Protein AF-A0A3N5MH62-F1 (afdb_monomer)

Secondary structure (DSSP, 8-state):
--EEEEEEE-SS-EEEEEEEHHHHHHHHHHGGG--SSHHHHHHHHTTTB---SS-TTTT-EE------BTTEEEEEETTTTEEEEEESS----SEEEEEEE-SSSEEEEEEEEE--TT-EEES--TTHHHHHHHHHHHHHHS----HHHHHHSHHHHHHHHHHHHHHHHTT-S-PPPPTT-TT--HHHHHHHHHHHHHHHS-BGGGTTB-HHHHHHHTHHHHHHHHHHHHHHHTT--

Mean predicted aligned error: 7.61 Å

Sequence (237 aa):
MSEMRIVIRDADREIEADRHGSFAERVVAALSAEPETIEELDTALERFIERNGKDFFGDFVPAAEYAYYDAGLLIVDLAARLVVCDSTYLAATREGSVRYHDGKSETDIDVRYHLSEDWLLVEDSTDWEALAEDRRGERLLNPPLDARAVLYGEPLFDFIARNCLDTFHDQGPAATPDDEDHTYRRECDLIRGIHVCWMMTPRDDLRGQTPRQVMVAKRRLIEDGLEDRALQWSRTE

Foldseek 3Di:
DAWWWEWEDAPPAIWIDIGGVLVVQLLLQLCLQLDRDPVSSQVSSCLAEPDPPDGPCNPTDGDDDQDTDDFGGWYHYSLLLEIETQGPNDARDQWDWHFHHDNPGGDPDTFIGGHDPSRHYHNDPPPVVVSSVVSNVVCVVVPDQPLCCCLPHDVVVVLLVVQCCVVVVPPPPDDDPDPPDPPDDPSVVSSVVSVVCQQCAQDVSVVRDGNVVVCVVCVVSVVVVVVSVVSSVVVPD

Solvent-accessible surface area (backbone atoms only — not comparable to full-atom values): 13374 Å² total; per-residue (Å²): 135,50,34,20,26,39,36,44,30,34,87,88,52,49,31,27,43,78,40,51,44,75,56,54,53,43,55,60,44,19,47,43,71,62,41,59,42,66,67,47,37,48,58,34,32,52,81,42,31,46,74,84,85,61,65,85,61,71,83,44,43,74,56,85,72,99,54,78,30,96,28,14,26,36,39,37,32,37,57,33,31,36,36,29,30,31,43,84,79,52,78,82,65,59,61,54,66,49,58,28,23,74,70,82,50,77,47,95,48,74,44,62,33,55,45,60,88,73,53,46,74,39,63,58,71,76,70,45,69,60,55,39,50,53,37,33,53,53,33,71,78,49,63,87,75,73,56,59,56,46,73,73,28,64,63,39,53,52,49,51,52,52,53,48,49,58,62,56,68,75,57,67,75,82,76,78,79,58,92,88,46,89,81,70,50,71,65,57,54,52,53,48,50,55,51,51,50,57,37,66,42,62,29,74,97,55,77,58,37,22,55,48,56,53,49,61,76,43,33,66,65,52,51,52,54,50,50,42,50,53,55,50,61,76,67,72,120

pLDDT: mean 88.51, std 10.05, range [50.22, 98.38]

Radius of gyration: 22.78 Å; Cα contacts (8 Å, |Δi|>4): 342; chains: 1; bounding box: 59×44×63 Å

Nearest PDB structures (foldseek):
  8iwl-assembly1_A  TM=4.691E-01  e=7.152E+00  Acinetobacter baumannii

Structure (mmCIF, N/CA/C/O backbone):
data_AF-A0A3N5MH62-F1
#
_entry.id   AF-A0A3N5MH62-F1
#
loop_
_atom_site.group_PDB
_atom_site.id
_atom_site.type_symbol
_atom_site.label_atom_id
_atom_site.label_alt_id
_atom_site.label_comp_id
_atom_site.label_asym_id
_atom_site.label_entity_id
_atom_site.label_seq_id
_atom_site.pdbx_PDB_ins_code
_atom_site.Cartn_x
_atom_site.Cartn_y
_atom_site.Cartn_z
_atom_site.occupancy
_atom_site.B_iso_or_equiv
_atom_site.auth_seq_id
_atom_site.auth_comp_id
_atom_site.auth_asym_id
_atom_site.auth_atom_id
_atom_site.pdbx_PDB_model_num
ATOM 1 N N . MET A 1 1 ? 21.829 11.346 -17.414 1.00 59.66 1 MET A N 1
ATOM 2 C CA . MET A 1 1 ? 21.053 10.155 -17.779 1.00 59.66 1 MET A CA 1
ATOM 3 C C . MET A 1 1 ? 20.743 9.500 -16.450 1.00 59.66 1 MET A C 1
ATOM 5 O O . MET A 1 1 ? 21.662 9.347 -15.652 1.00 59.66 1 MET A O 1
ATOM 9 N N . SER A 1 2 ? 19.453 9.436 -16.140 1.00 88.50 2 SER A N 1
ATOM 10 C CA . SER A 1 2 ? 18.890 9.161 -14.809 1.00 88.50 2 SER A CA 1
ATOM 11 C C . SER A 1 2 ? 17.574 8.392 -14.957 1.00 88.50 2 SER A C 1
ATOM 13 O O . SER A 1 2 ? 16.697 8.485 -14.100 1.00 88.50 2 SER A O 1
ATOM 15 N N . GLU A 1 3 ? 17.382 7.740 -16.105 1.00 93.88 3 GLU A N 1
ATOM 16 C CA . GLU A 1 3 ? 16.207 6.914 -16.343 1.00 93.88 3 GLU A CA 1
ATOM 17 C C . GLU A 1 3 ? 16.456 5.519 -15.791 1.00 93.88 3 GLU A C 1
ATOM 19 O O . GLU A 1 3 ? 17.591 5.074 -15.661 1.00 93.88 3 GLU A O 1
ATOM 24 N N . MET A 1 4 ? 15.384 4.849 -15.415 1.00 94.81 4 MET A N 1
ATOM 25 C CA . MET A 1 4 ? 15.404 3.518 -14.847 1.00 94.81 4 MET A CA 1
ATOM 26 C C . MET A 1 4 ? 14.249 2.737 -15.439 1.00 94.81 4 MET A C 1
ATOM 28 O O . MET A 1 4 ? 13.180 3.302 -15.701 1.00 94.81 4 MET A O 1
ATOM 32 N N . ARG A 1 5 ? 14.447 1.431 -15.588 1.00 96.75 5 ARG A N 1
ATOM 33 C CA . ARG A 1 5 ? 13.336 0.530 -15.859 1.00 96.75 5 ARG A CA 1
ATOM 34 C C . ARG A 1 5 ? 12.534 0.352 -14.584 1.00 96.75 5 ARG A C 1
ATOM 36 O O . ARG A 1 5 ? 13.097 0.002 -13.551 1.00 96.75 5 ARG A O 1
ATOM 43 N N . ILE A 1 6 ? 11.232 0.590 -14.653 1.00 97.56 6 ILE A N 1
ATOM 44 C CA . ILE A 1 6 ? 10.312 0.346 -13.547 1.00 97.56 6 ILE A CA 1
ATOM 45 C C . ILE A 1 6 ? 9.372 -0.766 -13.973 1.00 97.56 6 ILE A C 1
ATOM 47 O O . ILE A 1 6 ? 8.625 -0.595 -14.934 1.00 97.56 6 ILE A O 1
ATOM 51 N N . VAL A 1 7 ? 9.401 -1.874 -13.243 1.00 98.06 7 VAL A N 1
ATOM 52 C CA . VAL A 1 7 ? 8.486 -3.000 -13.401 1.00 98.06 7 VAL A CA 1
ATOM 53 C C . VAL A 1 7 ? 7.596 -3.078 -12.171 1.00 98.06 7 VAL A C 1
ATOM 55 O O . VAL A 1 7 ? 8.079 -3.061 -11.040 1.00 98.06 7 VAL A O 1
ATOM 58 N N . ILE A 1 8 ? 6.289 -3.155 -12.381 1.00 98.25 8 ILE A N 1
ATOM 59 C CA . ILE A 1 8 ? 5.297 -3.276 -11.316 1.00 98.25 8 ILE A CA 1
ATOM 60 C C . ILE A 1 8 ? 4.455 -4.504 -11.615 1.00 98.25 8 ILE A C 1
ATOM 62 O O . ILE A 1 8 ? 3.929 -4.643 -12.719 1.00 98.25 8 ILE A O 1
ATOM 66 N N . ARG A 1 9 ? 4.304 -5.382 -10.628 1.00 97.12 9 ARG A N 1
ATOM 67 C CA . ARG A 1 9 ? 3.435 -6.553 -10.714 1.00 97.12 9 ARG A CA 1
ATOM 68 C C . ARG A 1 9 ? 2.493 -6.630 -9.527 1.00 97.12 9 ARG A C 1
ATOM 70 O O . ARG A 1 9 ? 2.872 -6.338 -8.391 1.00 97.12 9 ARG A O 1
ATOM 77 N N . ASP A 1 10 ? 1.282 -7.077 -9.801 1.00 95.44 10 ASP A N 1
ATOM 78 C CA . ASP A 1 10 ? 0.325 -7.537 -8.804 1.00 95.44 10 ASP A CA 1
ATOM 79 C C . ASP A 1 10 ? -0.025 -9.013 -9.053 1.00 95.44 10 ASP A C 1
ATOM 81 O O . ASP A 1 10 ? 0.752 -9.752 -9.665 1.00 95.44 10 ASP A O 1
ATOM 85 N N . ALA A 1 11 ? -1.149 -9.478 -8.506 1.00 90.94 11 ALA A N 1
ATOM 86 C CA . ALA A 1 11 ? -1.595 -10.857 -8.672 1.00 90.94 11 ALA A CA 1
ATOM 87 C C . ALA A 1 11 ? -2.088 -11.173 -10.097 1.00 90.94 11 ALA A C 1
ATOM 89 O O . ALA A 1 11 ? -2.092 -12.344 -10.480 1.00 90.94 11 ALA A O 1
ATOM 90 N N . ASP A 1 12 ? -2.496 -10.159 -10.864 1.00 93.88 12 ASP A N 1
ATOM 91 C CA . ASP A 1 12 ? -3.192 -10.328 -12.139 1.00 93.88 12 ASP A CA 1
ATOM 92 C C . ASP A 1 12 ? -2.299 -10.012 -13.342 1.00 93.88 12 ASP A C 1
ATOM 94 O O . ASP A 1 12 ? -2.462 -10.617 -14.407 1.00 93.88 12 ASP A O 1
ATOM 98 N N . ARG A 1 13 ? -1.373 -9.055 -13.206 1.00 95.56 13 ARG A N 1
ATOM 99 C CA . ARG A 1 13 ? -0.529 -8.606 -14.318 1.00 95.56 13 ARG A CA 1
ATOM 100 C C . ARG A 1 13 ? 0.808 -8.015 -13.880 1.00 95.56 13 ARG A C 1
ATOM 102 O O . ARG A 1 13 ? 1.029 -7.654 -12.729 1.00 95.56 13 ARG A O 1
ATOM 109 N N . GLU A 1 14 ? 1.676 -7.857 -14.871 1.00 97.31 14 GLU A N 1
ATOM 110 C CA . GLU A 1 14 ? 2.970 -7.187 -14.779 1.00 97.31 14 GLU A CA 1
ATOM 111 C C . GLU A 1 14 ? 3.090 -6.134 -15.886 1.00 97.31 14 GLU A C 1
ATOM 113 O O . GLU A 1 14 ? 2.724 -6.373 -17.041 1.00 97.31 14 GLU A O 1
ATOM 118 N N . ILE A 1 15 ? 3.565 -4.947 -15.522 1.00 97.88 15 ILE A N 1
ATOM 119 C CA . ILE A 1 15 ? 3.707 -3.801 -16.419 1.00 97.88 15 ILE A CA 1
ATOM 120 C C . ILE A 1 15 ? 5.082 -3.158 -16.256 1.00 97.88 15 ILE A C 1
ATOM 122 O O . ILE A 1 15 ? 5.632 -3.136 -15.156 1.00 97.88 15 ILE A O 1
ATOM 126 N N . GLU A 1 16 ? 5.624 -2.599 -17.333 1.00 97.62 16 GLU A N 1
ATOM 127 C CA . GLU A 1 16 ? 6.913 -1.917 -17.336 1.00 97.62 16 GLU A CA 1
ATOM 128 C C . GLU A 1 16 ? 6.878 -0.588 -18.098 1.00 97.62 16 GLU A C 1
ATOM 130 O O . GLU A 1 16 ? 6.106 -0.396 -19.044 1.00 97.62 16 GLU A O 1
ATOM 135 N N . ALA A 1 17 ? 7.751 0.328 -17.687 1.00 96.44 17 ALA A N 1
ATOM 136 C CA . ALA A 1 17 ? 8.136 1.488 -18.473 1.00 96.44 17 ALA A CA 1
ATOM 137 C C . ALA A 1 17 ? 9.502 2.013 -18.025 1.00 96.44 17 ALA A C 1
ATOM 139 O O . ALA A 1 17 ? 9.869 1.927 -16.851 1.00 96.44 17 ALA A O 1
ATOM 140 N N . ASP A 1 18 ? 10.213 2.647 -18.952 1.00 96.00 18 ASP A N 1
ATOM 141 C CA . ASP A 1 18 ? 11.412 3.407 -18.625 1.00 96.00 18 ASP A CA 1
ATOM 142 C C . ASP A 1 18 ? 10.996 4.835 -18.217 1.00 96.00 18 ASP A C 1
ATOM 144 O O . ASP A 1 18 ? 10.237 5.525 -18.915 1.00 96.00 18 ASP A O 1
ATOM 148 N N . ARG A 1 19 ? 11.421 5.268 -17.027 1.00 94.12 19 ARG A N 1
ATOM 149 C CA . ARG A 1 19 ? 11.055 6.562 -16.428 1.00 94.12 19 ARG A CA 1
ATOM 150 C C . ARG A 1 19 ? 12.240 7.180 -15.713 1.00 94.12 19 ARG A C 1
ATOM 152 O O . ARG A 1 19 ? 13.159 6.493 -15.293 1.00 94.12 19 ARG A O 1
ATOM 159 N N . HIS A 1 20 ? 12.190 8.491 -15.510 1.00 92.44 20 HIS A N 1
ATOM 160 C CA . HIS A 1 20 ? 13.169 9.176 -14.674 1.00 92.44 20 HIS A CA 1
ATOM 161 C C . HIS A 1 20 ? 13.150 8.627 -13.233 1.00 92.44 20 HIS A C 1
ATOM 163 O O . HIS A 1 20 ? 12.077 8.393 -12.676 1.00 92.44 20 HIS A O 1
ATOM 169 N N . GLY A 1 21 ? 14.318 8.480 -12.601 1.00 90.44 21 GLY A N 1
ATOM 170 C CA . GLY A 1 21 ? 14.465 7.893 -11.262 1.00 90.44 21 GLY A CA 1
ATOM 171 C C . GLY A 1 21 ? 13.652 8.602 -10.174 1.00 90.44 21 GLY A C 1
ATOM 172 O O . GLY A 1 21 ? 13.130 7.961 -9.271 1.00 90.44 21 GLY A O 1
ATOM 173 N N . SER A 1 22 ? 13.411 9.907 -10.307 1.00 91.75 22 SER A N 1
ATOM 174 C CA . SER A 1 22 ? 12.522 10.636 -9.388 1.00 91.75 22 SER A CA 1
ATOM 175 C C . SER A 1 22 ? 11.057 10.158 -9.432 1.00 91.75 22 SER A C 1
ATOM 177 O O . SER A 1 22 ? 10.326 10.315 -8.455 1.00 91.75 22 SER A O 1
ATOM 179 N N . PHE A 1 23 ? 10.588 9.565 -10.534 1.00 94.31 23 PHE A N 1
ATOM 180 C CA . PHE A 1 23 ? 9.286 8.891 -10.560 1.00 94.31 23 PHE A CA 1
ATOM 181 C C . PHE A 1 23 ? 9.346 7.571 -9.778 1.00 94.31 23 PHE A C 1
ATOM 183 O O . PHE A 1 23 ? 8.438 7.289 -8.999 1.00 94.31 23 PHE A O 1
ATOM 190 N N . ALA A 1 24 ? 10.446 6.818 -9.903 1.00 95.25 24 ALA A N 1
ATOM 191 C CA . ALA A 1 24 ? 10.697 5.594 -9.138 1.00 95.25 24 ALA A CA 1
ATOM 192 C C . ALA A 1 24 ? 10.677 5.850 -7.616 1.00 95.25 24 ALA A C 1
ATOM 194 O O . ALA A 1 24 ? 10.052 5.098 -6.872 1.00 95.25 24 ALA A O 1
ATOM 195 N N . GLU A 1 25 ? 11.254 6.965 -7.154 1.00 94.88 25 GLU A N 1
ATOM 196 C CA . GLU A 1 25 ? 11.187 7.395 -5.746 1.00 94.88 25 GLU A CA 1
ATOM 197 C C . GLU A 1 25 ? 9.749 7.558 -5.248 1.00 94.88 25 GLU A C 1
ATOM 199 O O . GLU A 1 25 ? 9.399 7.120 -4.152 1.00 94.88 25 GLU A O 1
ATOM 204 N N . ARG A 1 26 ? 8.894 8.177 -6.068 1.00 96.00 26 ARG A N 1
ATOM 205 C CA . ARG A 1 26 ? 7.486 8.414 -5.730 1.00 96.00 26 ARG A CA 1
ATOM 206 C C . ARG A 1 26 ? 6.673 7.124 -5.758 1.00 96.00 26 ARG A C 1
ATOM 208 O O . ARG A 1 26 ? 5.789 6.968 -4.922 1.00 96.00 26 ARG A O 1
ATOM 215 N N . VAL A 1 27 ? 7.007 6.188 -6.650 1.00 97.62 27 VAL A N 1
ATOM 216 C CA . VAL A 1 27 ? 6.448 4.827 -6.643 1.00 97.62 27 VAL A CA 1
ATOM 217 C C . VAL A 1 27 ? 6.777 4.129 -5.324 1.00 97.62 27 VAL A C 1
ATOM 219 O O . VAL A 1 27 ? 5.858 3.650 -4.665 1.00 97.62 27 VAL A O 1
ATOM 222 N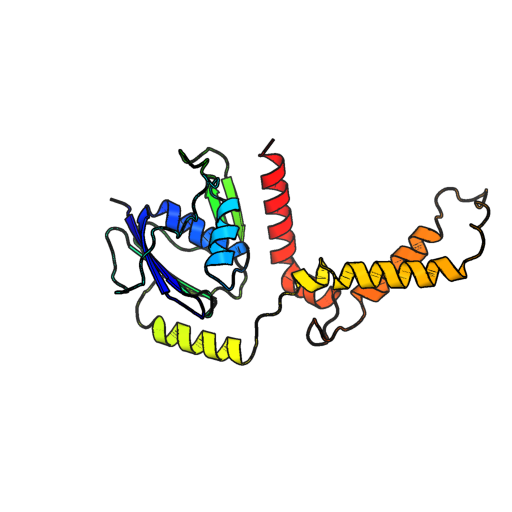 N . VAL A 1 28 ? 8.042 4.143 -4.885 1.00 97.56 28 VAL A N 1
ATOM 223 C CA . VAL A 1 28 ? 8.442 3.571 -3.585 1.00 97.56 28 VAL A CA 1
ATOM 224 C C . VAL A 1 28 ? 7.710 4.265 -2.433 1.00 97.56 28 VAL A C 1
ATOM 226 O O . VAL A 1 28 ? 7.145 3.592 -1.576 1.00 97.56 28 VAL A O 1
ATOM 229 N N . ALA A 1 29 ? 7.630 5.598 -2.433 1.00 96.88 29 ALA A N 1
ATOM 230 C CA . ALA A 1 29 ? 6.921 6.354 -1.401 1.00 96.88 29 ALA A CA 1
ATOM 231 C C . ALA A 1 29 ? 5.414 6.023 -1.338 1.00 96.88 29 ALA A C 1
ATOM 233 O O . ALA A 1 29 ? 4.833 5.936 -0.248 1.00 96.88 29 ALA A O 1
ATOM 234 N N . ALA A 1 30 ? 4.771 5.789 -2.487 1.00 97.44 30 ALA A N 1
ATOM 235 C CA . ALA A 1 30 ? 3.359 5.414 -2.590 1.00 97.44 30 ALA A CA 1
ATOM 236 C C . ALA A 1 30 ? 3.038 4.049 -1.964 1.00 97.44 30 ALA A C 1
ATOM 238 O O . ALA A 1 30 ? 1.914 3.842 -1.499 1.00 97.44 30 ALA A O 1
ATOM 239 N N . LEU A 1 31 ? 4.031 3.168 -1.803 1.00 96.81 31 LEU A N 1
ATOM 240 C CA . LEU A 1 31 ? 3.873 1.899 -1.084 1.00 96.81 31 LEU A CA 1
ATOM 241 C C . LEU A 1 31 ? 3.519 2.080 0.404 1.00 96.81 31 LEU A C 1
ATOM 243 O O . LEU A 1 31 ? 3.036 1.138 1.038 1.00 96.81 31 LEU A O 1
ATOM 247 N N . SER A 1 32 ? 3.682 3.291 0.956 1.00 93.12 32 SER A N 1
ATOM 248 C CA . SER A 1 32 ? 3.217 3.654 2.306 1.00 93.12 32 SER A CA 1
ATOM 249 C C . SER A 1 32 ? 1.696 3.568 2.471 1.00 93.12 32 SER A C 1
ATOM 251 O O . SER A 1 32 ? 1.209 3.438 3.591 1.00 93.12 32 SER A O 1
ATOM 253 N N . ALA A 1 33 ? 0.930 3.598 1.373 1.00 90.75 33 ALA A N 1
ATOM 254 C CA . ALA A 1 33 ? -0.513 3.353 1.398 1.00 90.75 33 ALA A CA 1
ATOM 255 C C . ALA A 1 33 ? -0.875 1.860 1.547 1.00 90.75 33 ALA A C 1
ATOM 257 O O . ALA A 1 33 ? -2.051 1.529 1.710 1.00 90.75 33 ALA A O 1
ATOM 258 N N . GLU A 1 34 ? 0.131 0.981 1.529 1.00 91.75 34 GLU A N 1
ATOM 259 C CA . GLU A 1 34 ? 0.014 -0.477 1.501 1.00 91.75 34 GLU A CA 1
ATOM 260 C C . GLU A 1 34 ? -0.858 -1.007 0.338 1.00 91.75 34 GLU A C 1
ATOM 262 O O . GLU A 1 34 ? -1.697 -1.873 0.586 1.00 91.75 34 GLU A O 1
ATOM 267 N N . PRO A 1 35 ? -0.660 -0.567 -0.924 1.00 94.44 35 PRO A N 1
ATOM 268 C CA . PRO A 1 35 ? -1.445 -1.067 -2.055 1.00 94.44 35 PRO A CA 1
ATOM 269 C C . PRO A 1 35 ? -1.215 -2.568 -2.276 1.00 94.44 35 PRO A C 1
ATOM 271 O O . PRO A 1 35 ? -0.103 -3.061 -2.060 1.00 94.44 35 PRO A O 1
ATOM 274 N N . GLU A 1 36 ? -2.257 -3.278 -2.693 1.00 93.31 36 GLU A N 1
ATOM 275 C CA . GLU A 1 36 ? -2.242 -4.689 -3.102 1.00 93.31 36 GLU A CA 1
ATOM 276 C C . GLU A 1 36 ? -2.435 -4.839 -4.626 1.00 93.31 36 GLU A C 1
ATOM 278 O O . GLU A 1 36 ? -2.083 -5.876 -5.185 1.00 93.31 36 GLU A O 1
ATOM 283 N N . THR A 1 37 ? -2.940 -3.802 -5.310 1.00 95.81 37 THR A N 1
ATOM 284 C CA . THR A 1 37 ? -3.155 -3.779 -6.772 1.00 95.81 37 THR A CA 1
ATOM 285 C C . THR A 1 37 ? -2.456 -2.600 -7.444 1.00 95.81 37 THR A C 1
ATOM 287 O O . THR A 1 37 ? -2.164 -1.579 -6.808 1.00 95.81 37 THR A O 1
ATOM 290 N N . ILE A 1 38 ? -2.197 -2.718 -8.750 1.00 97.75 38 ILE A N 1
ATOM 291 C CA . ILE A 1 38 ? -1.627 -1.619 -9.540 1.00 97.75 38 ILE A CA 1
ATOM 292 C C . ILE A 1 38 ? -2.543 -0.383 -9.503 1.00 97.75 38 ILE A C 1
ATOM 294 O O . ILE A 1 38 ? -2.043 0.735 -9.409 1.00 97.75 38 ILE A O 1
ATOM 298 N N . GLU A 1 39 ? -3.866 -0.555 -9.519 1.00 96.25 39 GLU A N 1
ATOM 299 C CA . GLU A 1 39 ? -4.848 0.534 -9.421 1.00 96.25 39 GLU A CA 1
ATOM 300 C C . GLU A 1 39 ? -4.789 1.262 -8.070 1.00 96.25 39 GLU A C 1
ATOM 302 O O . GLU A 1 39 ? -4.884 2.493 -8.007 1.00 96.25 39 GLU A O 1
ATOM 307 N N . GLU A 1 40 ? -4.609 0.521 -6.975 1.00 95.75 40 GLU A N 1
ATOM 308 C CA . GLU A 1 40 ? -4.417 1.110 -5.649 1.00 95.75 40 GLU A CA 1
ATOM 309 C C . GLU A 1 40 ? -3.098 1.881 -5.567 1.00 95.75 40 GLU A C 1
ATOM 311 O O . GLU A 1 40 ? -3.068 2.976 -5.002 1.00 95.75 40 GLU A O 1
ATOM 316 N N . LEU A 1 41 ? -2.018 1.351 -6.153 1.00 97.75 41 LEU A N 1
ATOM 317 C CA . LEU A 1 41 ? -0.734 2.050 -6.227 1.00 97.75 41 LEU A CA 1
ATOM 318 C C . LEU A 1 41 ? -0.835 3.325 -7.081 1.00 97.75 41 LEU A C 1
ATOM 320 O O . LEU A 1 41 ? -0.315 4.367 -6.683 1.00 97.75 41 LEU A O 1
ATOM 324 N N . ASP A 1 42 ? -1.536 3.265 -8.215 1.00 96.94 42 ASP A N 1
ATOM 325 C CA . ASP A 1 42 ? -1.796 4.415 -9.089 1.00 96.94 42 ASP A CA 1
ATOM 326 C C . ASP A 1 42 ? -2.564 5.509 -8.335 1.00 96.94 42 ASP A C 1
ATOM 328 O O . ASP A 1 42 ? -2.203 6.684 -8.366 1.00 96.94 42 ASP A O 1
ATOM 332 N N . THR A 1 43 ? -3.584 5.122 -7.569 1.00 95.12 43 THR A N 1
ATOM 333 C CA . THR A 1 43 ? -4.331 6.049 -6.709 1.00 95.12 43 THR A CA 1
ATOM 334 C C . THR A 1 43 ? -3.440 6.615 -5.596 1.00 95.12 43 THR A C 1
ATOM 336 O O . THR A 1 43 ? -3.474 7.811 -5.309 1.00 95.12 43 THR A O 1
ATOM 339 N N . ALA A 1 44 ? -2.592 5.789 -4.977 1.00 95.56 44 ALA A N 1
ATOM 340 C CA . ALA A 1 44 ? -1.695 6.210 -3.901 1.00 95.56 44 ALA A CA 1
ATOM 341 C C . ALA A 1 44 ? -0.634 7.230 -4.354 1.00 95.56 44 ALA A C 1
ATOM 343 O O . ALA A 1 44 ? -0.210 8.064 -3.547 1.00 95.56 44 ALA A O 1
ATOM 344 N N . LEU A 1 45 ? -0.240 7.210 -5.633 1.00 96.00 45 LEU A N 1
ATOM 345 C CA . LEU A 1 45 ? 0.686 8.184 -6.218 1.00 96.00 45 LEU A CA 1
ATOM 346 C C . LEU A 1 45 ? 0.159 9.622 -6.183 1.00 96.00 45 LEU A C 1
ATOM 348 O O . LEU A 1 45 ? 0.972 10.545 -6.114 1.00 96.00 45 LEU A O 1
ATOM 352 N N . GLU A 1 46 ? -1.161 9.835 -6.134 1.00 94.44 46 GLU A N 1
ATOM 353 C CA . GLU A 1 46 ? -1.764 11.177 -6.026 1.00 94.44 46 GLU A CA 1
ATOM 354 C C . GLU A 1 46 ? -1.285 11.950 -4.794 1.00 94.44 46 GLU A C 1
ATOM 356 O O . GLU A 1 46 ? -1.295 13.179 -4.753 1.00 94.44 46 GLU A O 1
ATOM 361 N N . ARG A 1 47 ? -0.820 11.227 -3.771 1.00 91.75 47 ARG A N 1
ATOM 362 C CA . ARG A 1 47 ? -0.221 11.835 -2.587 1.00 91.75 47 ARG A CA 1
ATOM 363 C C . ARG A 1 47 ? 1.063 12.610 -2.911 1.00 91.75 47 ARG A C 1
ATOM 365 O O . ARG A 1 47 ? 1.385 13.552 -2.190 1.00 91.75 47 ARG A O 1
ATOM 372 N N . PHE A 1 48 ? 1.792 12.205 -3.946 1.00 94.38 48 PHE A N 1
ATOM 373 C CA . PHE A 1 48 ? 3.131 12.697 -4.279 1.00 94.38 48 PHE A CA 1
ATOM 374 C C . PHE A 1 48 ? 3.193 13.409 -5.636 1.00 94.38 48 PHE A C 1
ATOM 376 O O . PHE A 1 48 ? 4.148 14.147 -5.891 1.00 94.38 48 PHE A O 1
ATOM 383 N N . ILE A 1 49 ? 2.199 13.190 -6.501 1.00 93.75 49 ILE A N 1
ATOM 384 C CA . ILE A 1 49 ? 2.101 13.768 -7.841 1.0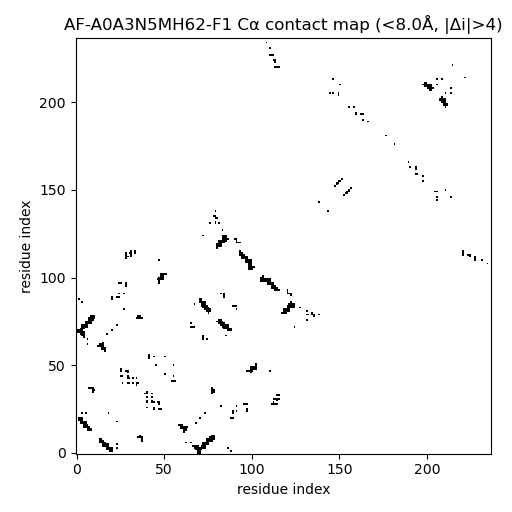0 93.75 49 ILE A CA 1
ATOM 385 C C . ILE A 1 49 ? 0.666 14.243 -8.078 1.00 93.75 49 ILE A C 1
ATOM 387 O O . ILE A 1 49 ? -0.277 13.474 -7.924 1.00 93.75 49 ILE A O 1
ATOM 391 N N . GLU A 1 50 ? 0.493 15.486 -8.516 1.00 91.31 50 GLU A N 1
ATOM 392 C CA . GLU A 1 50 ? -0.805 16.003 -8.943 1.00 91.31 50 GLU A CA 1
ATOM 393 C C . GLU A 1 50 ? -1.314 15.247 -10.179 1.00 91.31 50 GLU A C 1
ATOM 395 O O . GLU A 1 50 ? -0.633 15.167 -11.210 1.00 91.31 50 GLU A O 1
ATOM 400 N N . ARG A 1 51 ? -2.530 14.694 -10.096 1.00 89.94 51 ARG A N 1
ATOM 401 C CA . ARG A 1 51 ? -3.138 13.972 -11.216 1.00 89.94 51 ARG A CA 1
ATOM 402 C C . ARG A 1 51 ? -3.681 14.949 -12.261 1.00 89.94 51 ARG A C 1
ATOM 404 O O . ARG A 1 51 ? -4.693 15.608 -12.053 1.00 89.94 51 ARG A O 1
ATOM 411 N N . ASN A 1 52 ? -3.091 14.927 -13.456 1.00 83.88 52 ASN A N 1
ATOM 412 C CA . ASN A 1 52 ? -3.514 15.737 -14.609 1.00 83.88 52 ASN A CA 1
ATOM 413 C C . ASN A 1 52 ? -4.492 15.006 -15.557 1.00 83.88 52 ASN A C 1
ATOM 415 O O . ASN A 1 52 ? -4.440 15.167 -16.778 1.00 83.88 52 ASN A O 1
ATOM 419 N N . GLY A 1 53 ? -5.389 14.187 -15.000 1.00 74.50 53 GLY A N 1
ATOM 420 C CA . GLY A 1 53 ? -6.479 13.524 -15.731 1.00 74.50 53 GLY A CA 1
ATOM 421 C C . GLY A 1 53 ? -6.121 12.241 -16.495 1.00 74.50 53 GLY A C 1
ATOM 422 O O . GLY A 1 53 ? -6.984 11.705 -17.186 1.00 74.50 53 GLY A O 1
ATOM 423 N N . LYS A 1 54 ? -4.887 11.739 -16.385 1.00 79.75 54 LYS A N 1
ATOM 424 C CA . LYS A 1 54 ? -4.482 10.406 -16.867 1.00 79.75 54 LYS A CA 1
ATOM 425 C C . LYS A 1 54 ? -3.978 9.559 -15.704 1.00 79.75 54 LYS A C 1
ATOM 427 O O . LYS A 1 54 ? -3.455 10.119 -14.743 1.00 79.75 54 LYS A O 1
ATOM 432 N N . ASP A 1 55 ? -4.099 8.245 -15.845 1.00 88.38 55 ASP A N 1
ATOM 433 C CA . ASP A 1 55 ? -3.488 7.275 -14.936 1.00 88.38 55 ASP A CA 1
ATOM 434 C C . ASP A 1 55 ? -1.964 7.340 -15.062 1.00 88.38 55 ASP A C 1
ATOM 436 O O . ASP A 1 55 ? -1.437 7.460 -16.175 1.00 88.38 55 ASP A O 1
ATOM 440 N N . PHE A 1 56 ? -1.255 7.286 -13.935 1.00 93.69 56 PHE A N 1
ATOM 441 C CA . PHE A 1 56 ? 0.206 7.391 -13.898 1.00 93.69 56 PHE A CA 1
ATOM 442 C C . PHE A 1 56 ? 0.877 6.211 -14.596 1.00 93.69 56 PHE A C 1
ATOM 444 O O . PHE A 1 56 ? 1.965 6.366 -15.152 1.00 93.69 56 PHE A O 1
ATOM 451 N N . PHE A 1 57 ? 0.212 5.055 -14.596 1.00 95.38 57 PHE A N 1
ATOM 452 C CA . PHE A 1 57 ? 0.659 3.854 -15.298 1.00 95.38 57 PHE A CA 1
ATOM 453 C C . PHE A 1 57 ? -0.034 3.627 -16.649 1.00 95.38 57 PHE A C 1
ATOM 455 O O . PHE A 1 57 ? 0.156 2.584 -17.268 1.00 95.38 57 PHE A O 1
ATOM 462 N N . GLY A 1 58 ? -0.835 4.581 -17.139 1.00 91.56 58 GLY A N 1
ATOM 463 C CA . GLY A 1 58 ? -1.662 4.396 -18.340 1.00 91.56 58 GLY A CA 1
ATOM 464 C C . GLY A 1 58 ? -0.885 4.200 -19.650 1.00 91.56 58 GLY A C 1
ATOM 465 O O . GLY A 1 58 ? -1.460 3.778 -20.651 1.00 91.56 58 GLY A O 1
ATOM 466 N N . ASP A 1 59 ? 0.408 4.518 -19.664 1.00 92.69 59 ASP A N 1
ATOM 467 C CA . ASP A 1 59 ? 1.320 4.329 -20.792 1.00 92.69 59 ASP A CA 1
ATOM 468 C C . ASP A 1 59 ? 2.409 3.275 -20.530 1.00 92.69 59 ASP A C 1
ATOM 470 O O . ASP A 1 59 ? 3.323 3.124 -21.344 1.00 92.69 59 ASP A O 1
ATOM 474 N N . PHE A 1 60 ? 2.301 2.532 -19.425 1.00 96.25 60 PHE A N 1
ATOM 475 C CA . PHE A 1 60 ? 3.098 1.333 -19.209 1.00 96.25 60 PHE A CA 1
ATOM 476 C C . PHE A 1 60 ? 2.610 0.220 -20.139 1.00 96.25 60 PHE A C 1
ATOM 478 O O . PHE A 1 60 ? 1.426 0.120 -20.477 1.00 96.25 60 PHE A O 1
ATOM 485 N N . VAL A 1 61 ? 3.538 -0.631 -20.559 1.00 96.50 61 VAL A N 1
ATOM 486 C CA . VAL A 1 61 ? 3.264 -1.785 -21.423 1.00 96.50 61 VAL A CA 1
ATOM 487 C C . VAL A 1 61 ? 3.380 -3.074 -20.611 1.00 96.50 61 VAL A C 1
ATOM 489 O O . VAL A 1 61 ? 3.960 -3.040 -19.529 1.00 96.50 61 VAL A O 1
ATOM 492 N N . PRO A 1 62 ? 2.840 -4.215 -21.075 1.00 97.12 62 PRO A N 1
ATOM 493 C CA . PRO A 1 62 ? 3.099 -5.498 -20.425 1.00 97.12 62 PRO A CA 1
ATOM 494 C C . PRO A 1 62 ? 4.602 -5.747 -20.279 1.00 97.12 62 PRO A C 1
ATOM 496 O O . PRO A 1 62 ? 5.341 -5.528 -21.243 1.00 97.12 62 PRO A O 1
ATOM 499 N N . ALA A 1 63 ? 5.032 -6.186 -19.094 1.00 93.94 63 ALA A N 1
ATOM 500 C CA . ALA A 1 63 ? 6.447 -6.426 -18.838 1.00 93.94 63 ALA A CA 1
ATOM 501 C C . ALA A 1 63 ? 6.982 -7.550 -19.734 1.00 93.94 63 ALA A C 1
ATOM 503 O O . ALA A 1 63 ? 6.310 -8.560 -19.955 1.00 93.94 63 ALA A O 1
ATOM 504 N N . ALA A 1 64 ? 8.177 -7.354 -20.282 1.00 87.94 64 ALA A N 1
ATOM 505 C CA . ALA A 1 64 ? 8.811 -8.309 -21.185 1.00 87.94 64 ALA A CA 1
ATOM 506 C C . ALA A 1 64 ? 10.163 -8.785 -20.654 1.00 87.94 64 ALA A C 1
ATOM 508 O O . ALA A 1 64 ? 10.533 -9.938 -20.886 1.00 87.94 64 ALA A O 1
ATOM 509 N N . GLU A 1 65 ? 10.906 -7.913 -19.964 1.00 85.81 65 GLU A N 1
ATOM 510 C CA . GLU A 1 65 ? 12.243 -8.237 -19.474 1.00 85.81 65 GLU A CA 1
ATOM 511 C C . GLU A 1 65 ? 12.635 -7.427 -18.231 1.00 85.81 65 GLU A C 1
ATOM 513 O O . GLU A 1 65 ? 12.597 -6.195 -18.212 1.00 85.81 65 GLU A O 1
ATOM 518 N N . TYR A 1 66 ? 13.156 -8.133 -17.229 1.00 88.00 66 TYR A N 1
ATOM 519 C CA . TYR A 1 66 ? 13.714 -7.578 -15.995 1.00 88.00 66 TYR A CA 1
ATOM 520 C C . TYR A 1 66 ? 15.181 -7.158 -16.173 1.00 88.00 66 TYR A C 1
ATOM 522 O O . TYR A 1 66 ? 16.075 -7.653 -15.488 1.00 88.00 66 TYR A O 1
ATOM 530 N N . ALA A 1 67 ? 15.443 -6.277 -17.139 1.00 88.69 67 ALA A N 1
ATOM 531 C CA . ALA A 1 67 ? 16.794 -5.825 -17.466 1.00 88.69 67 ALA A CA 1
ATOM 532 C C . ALA A 1 67 ? 17.119 -4.450 -16.868 1.00 88.69 67 ALA A C 1
ATOM 534 O O . ALA A 1 67 ? 16.306 -3.525 -16.899 1.00 88.69 67 ALA A O 1
ATOM 535 N N . TYR A 1 68 ? 18.355 -4.310 -16.387 1.00 90.12 68 TYR A N 1
ATOM 536 C CA . TYR A 1 68 ? 18.928 -3.036 -15.960 1.00 90.12 68 TYR A CA 1
ATOM 537 C C . TYR A 1 68 ? 18.933 -2.025 -17.119 1.00 90.12 68 TYR A C 1
ATOM 539 O O . TYR A 1 68 ? 19.438 -2.325 -18.204 1.00 90.12 68 TYR A O 1
ATOM 547 N N . TYR A 1 69 ? 18.405 -0.817 -16.890 1.00 90.75 69 TYR A N 1
ATOM 548 C CA . TYR A 1 69 ? 18.314 0.235 -17.907 1.00 90.75 69 TYR A CA 1
ATOM 549 C C . TYR A 1 69 ? 18.880 1.562 -17.398 1.00 90.75 69 TYR A C 1
ATOM 551 O O . TYR A 1 69 ? 18.453 2.060 -16.363 1.00 90.75 69 TYR A O 1
ATOM 559 N N . ASP A 1 70 ? 19.823 2.139 -18.150 1.00 93.38 70 ASP A N 1
ATOM 560 C CA . ASP A 1 70 ? 20.527 3.395 -17.840 1.00 93.38 70 ASP A CA 1
ATOM 561 C C . ASP A 1 70 ? 21.022 3.483 -16.383 1.00 93.38 70 ASP A C 1
ATOM 563 O O . ASP A 1 70 ? 22.108 2.993 -16.071 1.00 93.38 70 ASP A O 1
ATOM 567 N N . ALA A 1 71 ? 20.239 4.090 -15.491 1.00 91.75 71 ALA A N 1
ATOM 568 C CA . ALA A 1 71 ? 20.602 4.315 -14.102 1.00 91.75 71 ALA A CA 1
ATOM 569 C C . ALA A 1 71 ? 20.119 3.215 -13.140 1.00 91.75 71 ALA A C 1
ATOM 571 O O . ALA A 1 71 ? 20.543 3.232 -11.981 1.00 91.75 71 ALA A O 1
ATOM 572 N N . GLY A 1 72 ? 19.274 2.272 -13.585 1.00 94.94 72 GLY A N 1
ATOM 573 C CA . GLY A 1 72 ? 18.844 1.146 -12.754 1.00 94.94 72 GLY A CA 1
ATOM 574 C C . GLY A 1 72 ? 17.601 0.370 -13.196 1.00 94.94 72 GLY A C 1
ATOM 575 O O . GLY A 1 72 ? 16.995 0.618 -14.239 1.00 94.94 72 GLY A O 1
ATOM 576 N N . LEU A 1 73 ? 17.213 -0.564 -12.332 1.00 96.44 73 LEU A N 1
ATOM 577 C CA . LEU A 1 73 ? 16.009 -1.382 -12.374 1.00 96.44 73 LEU A CA 1
ATOM 578 C C . LEU A 1 73 ? 15.290 -1.288 -11.021 1.00 96.44 73 LEU A C 1
ATOM 580 O O . LEU A 1 73 ? 15.862 -1.586 -9.973 1.00 96.44 73 LEU A O 1
ATOM 584 N N . LEU A 1 74 ? 14.023 -0.889 -11.053 1.00 97.69 74 LEU A N 1
ATOM 585 C CA . LEU A 1 74 ? 13.101 -0.972 -9.928 1.00 97.69 74 LEU A CA 1
ATOM 586 C C . LEU A 1 74 ? 12.052 -2.040 -10.243 1.00 97.69 74 LEU A C 1
ATOM 588 O O . LEU A 1 74 ? 11.331 -1.908 -11.227 1.00 97.69 74 LEU A O 1
ATOM 592 N N . ILE A 1 75 ? 11.928 -3.055 -9.395 1.00 98.19 75 ILE A N 1
ATOM 593 C CA . ILE A 1 75 ? 10.846 -4.041 -9.444 1.00 98.19 75 ILE A CA 1
ATOM 594 C C . ILE A 1 75 ? 10.004 -3.876 -8.188 1.00 98.19 75 ILE A C 1
ATOM 596 O O . ILE A 1 75 ? 10.522 -3.932 -7.074 1.00 98.19 75 ILE A O 1
ATOM 600 N N . VAL A 1 76 ? 8.701 -3.696 -8.362 1.00 98.38 76 VAL A N 1
ATOM 601 C CA . VAL A 1 76 ? 7.723 -3.654 -7.277 1.00 98.38 76 VAL A CA 1
ATOM 602 C C . VAL A 1 76 ? 6.764 -4.818 -7.450 1.00 98.38 76 VAL A C 1
ATOM 604 O O . VAL A 1 76 ? 5.961 -4.839 -8.378 1.00 98.38 76 VAL A O 1
ATOM 607 N N . ASP A 1 77 ? 6.831 -5.778 -6.536 1.00 97.81 77 ASP A N 1
ATOM 608 C CA . ASP A 1 77 ? 5.898 -6.895 -6.459 1.00 97.81 77 ASP A CA 1
ATOM 609 C C . ASP A 1 77 ? 4.934 -6.677 -5.294 1.00 97.81 77 ASP A C 1
ATOM 611 O O . ASP A 1 77 ? 5.278 -6.867 -4.121 1.00 97.81 77 ASP A O 1
ATOM 615 N N . LEU A 1 78 ? 3.720 -6.237 -5.632 1.00 97.12 78 LEU A N 1
ATOM 616 C CA . LEU A 1 78 ? 2.681 -5.899 -4.664 1.00 97.12 78 LEU A CA 1
ATOM 617 C C . LEU A 1 78 ? 2.212 -7.143 -3.902 1.00 97.12 78 LEU A C 1
ATOM 619 O O . LEU A 1 78 ? 2.122 -7.119 -2.673 1.00 97.12 78 LEU A O 1
ATOM 623 N N . ALA A 1 79 ? 2.015 -8.255 -4.614 1.00 94.31 79 ALA A N 1
ATOM 624 C CA . ALA A 1 79 ? 1.550 -9.509 -4.033 1.00 94.31 79 ALA A CA 1
ATOM 625 C C . ALA A 1 79 ? 2.584 -10.122 -3.073 1.00 94.31 79 ALA A C 1
ATOM 627 O O . ALA A 1 79 ? 2.205 -10.690 -2.048 1.00 94.31 79 ALA A O 1
ATOM 628 N N . ALA A 1 80 ? 3.881 -9.991 -3.374 1.00 95.81 80 ALA A N 1
ATOM 629 C CA . ALA A 1 80 ? 4.977 -10.456 -2.520 1.00 95.81 80 ALA A CA 1
ATOM 630 C C . ALA A 1 80 ? 5.384 -9.453 -1.423 1.00 95.81 80 ALA A C 1
ATOM 632 O O . ALA A 1 80 ? 6.161 -9.807 -0.531 1.00 95.81 80 ALA A O 1
ATOM 633 N N . ARG A 1 81 ? 4.899 -8.205 -1.483 1.00 96.00 81 ARG A N 1
ATOM 634 C CA . ARG A 1 81 ? 5.422 -7.072 -0.701 1.00 96.00 81 ARG A CA 1
ATOM 635 C C . ARG A 1 81 ? 6.943 -6.943 -0.837 1.00 96.00 81 ARG A C 1
ATOM 637 O O . ARG A 1 81 ? 7.655 -6.834 0.159 1.00 96.00 81 ARG A O 1
ATOM 644 N N . LEU A 1 82 ? 7.450 -6.986 -2.066 1.00 97.56 82 LEU A N 1
ATOM 645 C CA . LEU A 1 82 ? 8.881 -6.926 -2.368 1.00 97.56 82 LEU A CA 1
ATOM 646 C C . LEU A 1 82 ? 9.190 -5.719 -3.256 1.00 97.56 82 LEU A C 1
ATOM 648 O O . LEU A 1 82 ? 8.497 -5.462 -4.237 1.00 97.56 82 LEU A O 1
ATOM 652 N N . VAL A 1 83 ? 10.260 -5.008 -2.917 1.00 98.19 83 VAL A N 1
ATOM 653 C CA . VAL A 1 83 ? 10.865 -3.963 -3.738 1.00 98.19 83 VAL A CA 1
ATOM 654 C C . VAL A 1 83 ? 12.307 -4.358 -4.009 1.00 98.19 83 VAL A C 1
ATOM 656 O O . VAL A 1 83 ? 13.102 -4.490 -3.080 1.00 98.19 83 VAL A O 1
ATOM 659 N N . VAL A 1 84 ? 12.642 -4.519 -5.280 1.00 97.56 84 VAL A N 1
ATOM 660 C CA . VAL A 1 84 ? 14.015 -4.690 -5.751 1.00 97.56 84 VAL A CA 1
ATOM 661 C C . VAL A 1 84 ? 14.440 -3.373 -6.377 1.00 97.56 84 VAL A C 1
ATOM 663 O O . VAL A 1 84 ? 13.802 -2.915 -7.318 1.00 97.56 84 VAL A O 1
ATOM 666 N N . CYS A 1 85 ? 15.486 -2.747 -5.859 1.00 96.62 85 CYS A N 1
ATOM 667 C CA . CYS A 1 85 ? 16.002 -1.479 -6.354 1.00 96.62 85 CYS A CA 1
ATOM 668 C C . CYS A 1 85 ? 17.493 -1.623 -6.653 1.00 96.62 85 CYS A C 1
ATOM 670 O O . CYS A 1 85 ? 18.337 -1.243 -5.846 1.00 96.62 85 CYS A O 1
ATOM 672 N N . ASP A 1 86 ? 17.795 -2.172 -7.825 1.00 95.31 86 ASP A N 1
ATOM 673 C CA . ASP A 1 86 ? 19.153 -2.306 -8.345 1.00 95.31 86 ASP A CA 1
ATOM 674 C C . ASP A 1 86 ? 19.477 -1.050 -9.161 1.00 95.31 86 ASP A C 1
ATOM 676 O O . ASP A 1 86 ? 19.094 -0.912 -10.325 1.00 95.31 86 ASP A O 1
ATOM 680 N N . SER A 1 87 ? 20.056 -0.046 -8.504 1.00 92.94 87 SER A N 1
ATOM 681 C CA . SER A 1 87 ? 20.188 1.293 -9.073 1.00 92.94 87 SER A CA 1
ATOM 682 C C . SER A 1 87 ? 21.414 2.029 -8.564 1.00 92.94 87 SER A C 1
ATOM 684 O O . SER A 1 87 ? 21.821 1.925 -7.410 1.00 92.94 87 SER A O 1
ATOM 686 N N . THR A 1 88 ? 21.968 2.854 -9.446 1.00 89.94 88 THR A N 1
ATOM 687 C CA . THR A 1 88 ? 23.016 3.828 -9.108 1.00 89.94 88 THR A CA 1
ATOM 688 C C . THR A 1 88 ? 22.456 5.217 -8.795 1.00 89.94 88 THR A C 1
ATOM 690 O O . THR A 1 88 ? 23.207 6.094 -8.368 1.00 89.94 88 THR A O 1
ATOM 693 N N . TYR A 1 89 ? 21.153 5.429 -9.008 1.00 85.88 89 TYR A N 1
ATOM 694 C CA . TYR A 1 89 ? 20.465 6.702 -8.780 1.00 85.88 89 TYR A CA 1
ATOM 695 C C . TYR A 1 89 ? 19.686 6.718 -7.463 1.00 85.88 89 TYR A C 1
ATOM 697 O O . TYR A 1 89 ? 19.715 7.713 -6.743 1.00 85.88 89 TYR A O 1
ATOM 705 N N . LEU A 1 90 ? 18.998 5.616 -7.161 1.00 86.94 90 LEU A N 1
ATOM 706 C CA . LEU A 1 90 ? 18.064 5.493 -6.049 1.00 86.94 90 LEU A CA 1
ATOM 707 C C . LEU A 1 90 ? 18.477 4.347 -5.124 1.00 86.94 90 LEU A C 1
ATOM 709 O O . LEU A 1 90 ? 18.766 3.252 -5.588 1.00 86.94 90 LEU A O 1
ATOM 713 N N . ALA A 1 91 ? 18.408 4.579 -3.817 1.00 89.44 91 ALA A N 1
ATOM 714 C CA . ALA A 1 91 ? 18.339 3.519 -2.819 1.00 89.44 91 ALA A CA 1
ATOM 715 C C . ALA A 1 91 ? 16.936 3.518 -2.199 1.00 89.44 91 ALA A C 1
ATOM 717 O O . ALA A 1 91 ? 16.507 4.528 -1.637 1.00 89.44 91 ALA A O 1
ATOM 718 N N . ALA A 1 92 ? 16.206 2.407 -2.312 1.00 92.44 92 ALA A N 1
ATOM 719 C CA . ALA A 1 92 ? 14.886 2.288 -1.701 1.00 92.44 92 ALA A CA 1
ATOM 720 C C . ALA A 1 92 ? 15.018 2.235 -0.171 1.00 92.44 92 ALA A C 1
ATOM 722 O O . ALA A 1 92 ? 15.608 1.306 0.380 1.00 92.44 92 ALA A O 1
ATOM 723 N N . THR A 1 93 ? 14.450 3.219 0.529 1.00 93.75 93 THR A N 1
ATOM 724 C CA . THR A 1 93 ? 14.454 3.273 1.995 1.00 93.75 93 THR A CA 1
ATOM 725 C C . THR A 1 93 ? 13.065 3.019 2.569 1.00 93.75 93 THR A C 1
ATOM 727 O O . THR A 1 93 ? 12.038 3.211 1.922 1.00 93.75 93 THR A O 1
ATOM 730 N N . ARG A 1 94 ? 13.027 2.559 3.824 1.00 93.69 94 ARG A N 1
ATOM 731 C CA . ARG A 1 94 ? 11.772 2.297 4.544 1.00 93.69 94 ARG A CA 1
ATOM 732 C C . ARG A 1 94 ? 11.063 3.580 4.975 1.00 93.69 94 ARG A C 1
ATOM 734 O O . ARG A 1 94 ? 9.849 3.588 5.113 1.00 93.69 94 ARG A O 1
ATOM 741 N N . GLU A 1 95 ? 11.805 4.651 5.191 1.00 93.88 95 GLU A N 1
ATOM 742 C CA . GLU A 1 95 ? 11.277 5.965 5.537 1.00 93.88 95 GLU A CA 1
ATOM 743 C C . GLU A 1 95 ? 12.060 7.033 4.778 1.00 93.88 95 GLU A C 1
ATOM 745 O O . GLU A 1 95 ? 13.222 6.827 4.407 1.00 93.88 95 GLU A O 1
ATOM 750 N N . GLY A 1 96 ? 11.415 8.164 4.519 1.00 93.25 96 GLY A N 1
ATOM 751 C CA . GLY A 1 96 ? 12.032 9.265 3.799 1.00 93.25 96 GLY A CA 1
ATOM 752 C C . GLY A 1 96 ? 11.033 10.346 3.427 1.00 93.25 96 GLY A C 1
ATOM 753 O O . GLY A 1 96 ? 9.908 10.402 3.925 1.00 93.25 96 GLY A O 1
ATOM 754 N N . SER A 1 97 ? 11.454 11.222 2.526 1.00 92.88 97 SER A N 1
ATOM 755 C CA . SER A 1 97 ? 10.586 12.216 1.910 1.00 92.88 97 SER A CA 1
ATOM 756 C C . SER A 1 97 ? 10.909 12.352 0.437 1.00 92.88 97 SER A C 1
ATOM 758 O O . SER A 1 97 ? 12.067 12.249 0.042 1.00 92.88 97 SER A O 1
ATOM 760 N N . VAL A 1 98 ? 9.880 12.625 -0.352 1.00 93.75 98 VAL A N 1
ATOM 761 C CA . VAL A 1 98 ? 10.000 12.981 -1.765 1.00 93.75 98 VAL A CA 1
ATOM 762 C C . VAL A 1 98 ? 9.361 14.345 -1.969 1.00 93.75 98 VAL A C 1
ATOM 764 O O . VAL A 1 98 ? 8.376 14.685 -1.307 1.00 93.75 98 VAL A O 1
ATOM 767 N N . ARG A 1 99 ? 9.897 15.137 -2.892 1.00 92.69 99 ARG A N 1
ATOM 768 C CA . ARG A 1 99 ? 9.283 16.420 -3.228 1.00 92.69 99 ARG A CA 1
ATOM 769 C C . ARG A 1 99 ? 7.997 16.203 -4.018 1.00 92.69 99 ARG A C 1
ATOM 771 O O . ARG A 1 99 ? 7.956 15.416 -4.970 1.00 92.69 99 ARG A O 1
ATOM 778 N N . TYR A 1 100 ? 6.949 16.923 -3.650 1.00 92.69 100 TYR A N 1
ATOM 779 C CA . TYR A 1 100 ? 5.675 16.911 -4.355 1.00 92.69 100 TYR A CA 1
ATOM 780 C C . TYR A 1 100 ? 5.846 17.432 -5.783 1.00 92.69 100 TYR A C 1
ATOM 782 O O . TYR A 1 100 ? 6.565 18.410 -6.000 1.00 92.69 100 TYR A O 1
ATOM 790 N N . HIS A 1 101 ? 5.183 16.804 -6.750 1.00 92.38 101 HIS A N 1
ATOM 791 C CA . HIS A 1 101 ? 5.216 17.213 -8.152 1.00 92.38 101 HIS A CA 1
ATOM 792 C C . HIS A 1 101 ? 3.836 17.722 -8.585 1.00 92.38 101 HIS A C 1
ATOM 794 O O . HIS A 1 10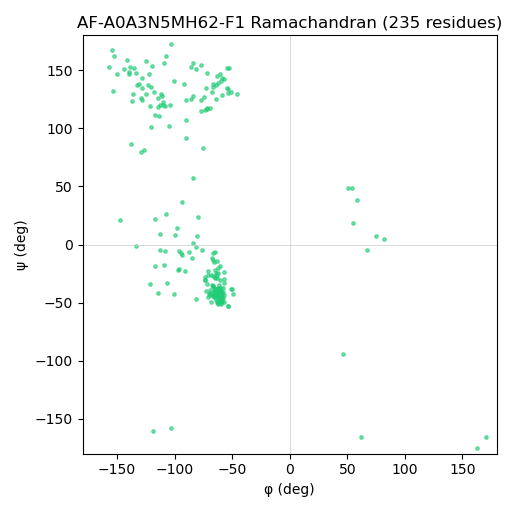1 ? 2.881 16.955 -8.601 1.00 92.38 101 HIS A O 1
ATOM 800 N N . ASP A 1 102 ? 3.722 18.977 -9.018 1.00 89.94 102 ASP A N 1
ATOM 801 C CA . ASP A 1 102 ? 2.450 19.636 -9.406 1.00 89.94 102 ASP A CA 1
ATOM 802 C C . ASP A 1 102 ? 1.963 19.252 -10.824 1.00 89.94 102 ASP A C 1
ATOM 804 O O . ASP A 1 102 ? 1.306 19.999 -11.551 1.00 89.94 102 ASP A O 1
ATOM 808 N N . GLY A 1 103 ? 2.403 18.085 -11.292 1.00 84.62 103 GLY A N 1
ATOM 809 C CA . GLY A 1 103 ? 2.211 17.625 -12.663 1.00 84.62 103 GLY A CA 1
ATOM 810 C C . GLY A 1 103 ? 2.962 18.412 -13.758 1.00 84.62 103 GLY A C 1
ATOM 811 O O . GLY A 1 103 ? 2.934 17.979 -14.910 1.00 84.62 103 GLY A O 1
ATOM 812 N N . LYS A 1 104 ? 3.671 19.509 -13.442 1.00 85.44 104 LYS A N 1
ATOM 813 C CA . LYS A 1 104 ? 4.564 20.233 -14.375 1.00 85.44 104 LYS A CA 1
ATOM 814 C C . LYS A 1 104 ? 6.024 20.167 -13.950 1.00 85.44 104 LYS A C 1
ATOM 816 O O . LYS A 1 104 ? 6.897 20.003 -14.800 1.00 85.44 104 LYS A O 1
ATOM 821 N N . SER A 1 105 ? 6.277 20.312 -12.657 1.00 87.56 105 SER A N 1
ATOM 822 C CA . SER A 1 105 ? 7.604 20.299 -12.063 1.00 87.56 105 SER A CA 1
ATOM 823 C C . SER A 1 105 ? 7.570 19.830 -10.615 1.00 87.56 105 SER A C 1
ATOM 825 O O . SER A 1 105 ? 6.545 19.833 -9.935 1.00 87.56 105 SER A O 1
ATOM 827 N N . GLU A 1 106 ? 8.743 19.450 -10.130 1.00 89.12 106 GLU A N 1
ATOM 828 C CA . GLU A 1 106 ? 8.977 19.247 -8.711 1.00 89.12 106 GLU A CA 1
ATOM 829 C C . GLU A 1 106 ? 8.874 20.579 -7.949 1.00 89.12 106 GLU A C 1
ATOM 831 O O . GLU A 1 106 ? 9.400 21.599 -8.394 1.00 89.12 106 GLU A O 1
ATOM 836 N N . THR A 1 107 ? 8.182 20.565 -6.812 1.00 90.81 107 THR A N 1
ATOM 837 C CA . THR A 1 107 ? 7.958 21.732 -5.947 1.00 90.81 107 THR A CA 1
ATOM 838 C C . THR A 1 107 ? 8.867 21.687 -4.713 1.00 90.81 107 THR A C 1
ATOM 840 O O . THR A 1 107 ? 9.505 20.672 -4.438 1.00 90.81 107 THR A O 1
ATOM 843 N N . ASP A 1 108 ? 8.884 22.757 -3.915 1.00 89.38 108 ASP A N 1
ATOM 844 C CA . ASP A 1 108 ? 9.641 22.817 -2.651 1.00 89.38 108 ASP A CA 1
ATOM 845 C C . ASP A 1 108 ? 8.923 22.127 -1.467 1.00 89.38 108 ASP A C 1
ATOM 847 O O . ASP A 1 108 ? 9.345 22.240 -0.314 1.00 89.38 108 ASP A O 1
ATOM 851 N N . ILE A 1 109 ? 7.810 21.428 -1.720 1.00 89.56 109 ILE A N 1
ATOM 852 C CA . ILE A 1 109 ? 7.028 20.747 -0.686 1.00 89.56 109 ILE A CA 1
ATOM 853 C C . ILE A 1 109 ? 7.542 19.316 -0.519 1.00 89.56 109 ILE A C 1
ATOM 855 O O . ILE A 1 109 ? 7.256 18.449 -1.340 1.00 89.56 109 ILE A O 1
ATOM 859 N N . ASP A 1 110 ? 8.238 19.039 0.583 1.00 91.38 110 ASP A N 1
ATOM 860 C CA . ASP A 1 110 ? 8.597 17.667 0.959 1.00 91.38 110 ASP A CA 1
ATOM 861 C C . ASP A 1 110 ? 7.399 16.922 1.559 1.00 91.38 110 ASP A C 1
ATOM 863 O O . ASP A 1 110 ? 6.820 17.354 2.565 1.00 91.38 110 ASP A O 1
ATOM 867 N N . VAL A 1 111 ? 7.066 15.771 0.973 1.00 93.00 111 VAL A N 1
ATOM 868 C CA . VAL A 1 111 ? 6.042 14.842 1.458 1.00 93.00 111 VAL A CA 1
ATOM 869 C C . VAL A 1 111 ? 6.735 13.604 2.011 1.00 93.00 111 VAL A C 1
ATOM 871 O O . VAL A 1 111 ? 7.454 12.901 1.301 1.00 93.00 111 VAL A O 1
ATOM 874 N N . ARG A 1 112 ? 6.530 13.347 3.302 1.00 93.44 112 ARG A N 1
ATOM 875 C CA . ARG A 1 112 ? 7.107 12.196 4.002 1.00 93.44 112 ARG A CA 1
ATOM 876 C C . ARG A 1 112 ? 6.365 10.903 3.694 1.00 93.44 112 ARG A C 1
ATOM 878 O O . ARG A 1 112 ? 5.178 10.926 3.358 1.00 93.44 112 ARG A O 1
ATOM 885 N N . TYR A 1 113 ? 7.071 9.789 3.824 1.00 93.06 113 TYR A N 1
ATOM 886 C CA . TYR A 1 113 ? 6.506 8.453 3.738 1.00 93.06 113 TYR A CA 1
ATOM 887 C C . TYR A 1 113 ? 7.196 7.501 4.716 1.00 93.06 113 TYR A C 1
ATOM 889 O O . TYR A 1 113 ? 8.386 7.635 5.007 1.00 93.06 113 TYR A O 1
ATOM 897 N N . HIS A 1 114 ? 6.435 6.500 5.155 1.00 93.25 114 HIS A N 1
ATOM 898 C CA . HIS A 1 114 ? 6.896 5.405 5.998 1.00 93.25 114 HIS A CA 1
ATOM 899 C C . HIS A 1 114 ? 6.295 4.098 5.471 1.00 93.25 114 HIS A C 1
ATOM 901 O O . HIS A 1 114 ? 5.079 3.980 5.311 1.00 93.25 114 HIS A O 1
ATOM 907 N N . LEU A 1 115 ? 7.146 3.125 5.153 1.00 92.69 115 LEU A N 1
ATOM 908 C CA . LEU A 1 115 ? 6.757 1.810 4.659 1.00 92.69 115 LEU A CA 1
ATOM 909 C C . LEU A 1 115 ? 6.605 0.830 5.820 1.00 92.69 115 LEU A C 1
ATOM 911 O O . LEU A 1 115 ? 7.444 0.756 6.720 1.00 92.69 115 LEU A O 1
ATOM 915 N N . SER A 1 116 ? 5.549 0.022 5.755 1.00 88.69 116 SER A N 1
ATOM 916 C CA . SER A 1 116 ? 5.316 -1.088 6.681 1.00 88.69 116 SER A CA 1
ATOM 917 C C . SER A 1 116 ? 6.508 -2.053 6.736 1.00 88.69 116 SER A C 1
ATOM 919 O O . SER A 1 116 ? 7.232 -2.228 5.752 1.00 88.69 116 SER A O 1
ATOM 921 N N . GLU A 1 117 ? 6.702 -2.722 7.877 1.00 88.62 117 GLU A N 1
ATOM 922 C CA . GLU A 1 117 ? 7.712 -3.783 8.044 1.00 88.62 117 GLU A CA 1
ATOM 923 C C . GLU A 1 117 ? 7.498 -4.982 7.101 1.00 88.62 117 GLU A C 1
ATOM 925 O O . GLU A 1 117 ? 8.436 -5.718 6.813 1.00 88.62 117 GLU A O 1
ATOM 930 N N . ASP A 1 118 ? 6.287 -5.118 6.554 1.00 90.19 118 ASP A N 1
ATOM 931 C CA . ASP A 1 118 ? 5.913 -6.166 5.600 1.00 90.19 118 ASP A CA 1
ATOM 932 C C . ASP A 1 118 ? 6.610 -6.027 4.229 1.00 90.19 118 ASP A C 1
ATOM 934 O O . ASP A 1 118 ? 6.828 -7.024 3.540 1.00 90.19 118 ASP A O 1
ATOM 938 N N . TRP A 1 119 ? 7.004 -4.804 3.845 1.00 95.06 119 TRP A N 1
ATOM 939 C CA . TRP A 1 119 ? 7.763 -4.558 2.616 1.00 95.06 119 TRP A CA 1
ATOM 940 C C . TRP A 1 119 ? 9.217 -5.018 2.753 1.00 95.06 119 TRP A C 1
ATOM 942 O O . TRP A 1 119 ? 9.991 -4.455 3.529 1.00 95.06 119 TRP A O 1
ATOM 952 N N . LEU A 1 120 ? 9.634 -6.009 1.976 1.00 96.56 120 LEU A N 1
ATOM 953 C CA . LEU A 1 120 ? 11.043 -6.364 1.856 1.00 96.56 120 LEU A CA 1
ATOM 954 C C . LEU A 1 120 ? 11.704 -5.466 0.805 1.00 96.56 120 LEU A C 1
ATOM 956 O O . LEU A 1 120 ? 11.201 -5.367 -0.308 1.00 96.56 120 LEU A O 1
ATOM 960 N N . LEU A 1 121 ? 12.811 -4.812 1.158 1.00 97.12 121 LEU A N 1
ATOM 961 C CA . LEU A 1 121 ? 13.595 -3.969 0.251 1.00 97.12 121 LEU A CA 1
ATOM 962 C C . LEU A 1 121 ? 14.934 -4.663 -0.020 1.00 97.12 121 LEU A C 1
ATOM 964 O O . LEU A 1 121 ? 15.615 -5.053 0.931 1.00 97.12 121 LEU A O 1
ATOM 968 N N . VAL A 1 122 ? 15.296 -4.831 -1.290 1.00 96.38 122 VAL A N 1
ATOM 969 C CA . VAL A 1 122 ? 16.522 -5.512 -1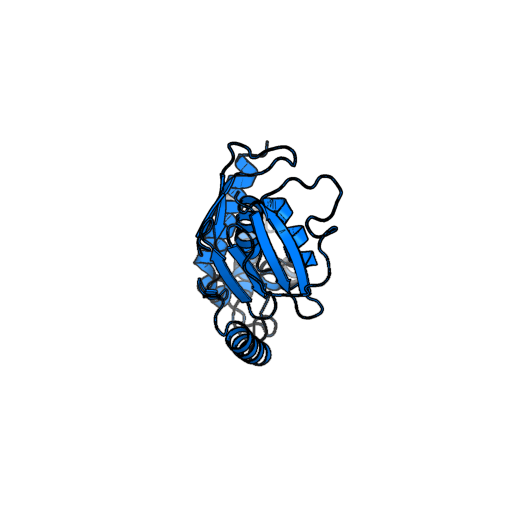.733 1.00 96.38 122 VAL A CA 1
ATOM 970 C C . VAL A 1 122 ? 17.212 -4.654 -2.791 1.00 96.38 122 VAL A C 1
ATOM 972 O O . VAL A 1 122 ? 16.548 -4.096 -3.657 1.00 96.38 122 VAL A O 1
ATOM 975 N N . GLU A 1 123 ? 18.535 -4.529 -2.721 1.00 93.12 123 GLU A N 1
ATOM 976 C CA . GLU A 1 123 ? 19.333 -3.687 -3.634 1.00 93.12 123 GLU A CA 1
ATOM 977 C C . GLU A 1 123 ? 19.942 -4.474 -4.811 1.00 93.12 123 GLU A C 1
ATOM 979 O O . GLU A 1 123 ? 20.545 -3.890 -5.702 1.00 93.12 123 GLU A O 1
ATOM 984 N N . ASP A 1 124 ? 19.789 -5.800 -4.818 1.00 89.12 124 ASP A N 1
ATOM 985 C CA . ASP A 1 124 ? 20.313 -6.716 -5.835 1.00 89.12 124 ASP A CA 1
ATOM 986 C C . ASP A 1 124 ? 19.153 -7.427 -6.539 1.00 89.12 124 ASP A C 1
ATOM 988 O O . ASP A 1 124 ? 18.248 -7.962 -5.890 1.00 89.12 124 ASP A O 1
ATOM 992 N N . SER A 1 125 ? 19.188 -7.425 -7.870 1.00 91.56 125 SER A N 1
ATOM 993 C CA . SER A 1 125 ? 18.212 -8.108 -8.715 1.00 91.56 125 SER A CA 1
ATOM 994 C C . SER A 1 125 ? 18.479 -9.608 -8.879 1.00 91.56 125 SER A C 1
ATOM 996 O O . SER A 1 125 ? 17.687 -10.313 -9.494 1.00 91.56 125 SER A O 1
ATOM 998 N N . THR A 1 126 ? 19.548 -10.150 -8.305 1.00 92.31 126 THR A N 1
ATOM 999 C CA . THR A 1 126 ? 19.855 -11.584 -8.366 1.00 92.31 126 THR A CA 1
ATOM 1000 C C . THR A 1 126 ? 18.835 -12.418 -7.579 1.00 92.31 126 THR A C 1
ATOM 1002 O O . THR A 1 126 ? 18.531 -12.124 -6.425 1.00 92.31 126 THR A O 1
ATOM 1005 N N . ASP A 1 127 ? 18.313 -13.485 -8.198 1.00 91.75 127 ASP A N 1
ATOM 1006 C CA . ASP A 1 127 ? 17.383 -14.468 -7.605 1.00 91.75 127 ASP A CA 1
ATOM 1007 C C . ASP A 1 127 ? 16.092 -13.883 -6.985 1.00 91.75 127 ASP A C 1
ATOM 1009 O O . ASP A 1 127 ? 15.395 -14.550 -6.212 1.00 91.75 127 ASP A O 1
ATOM 1013 N N . TRP A 1 128 ? 15.723 -12.651 -7.351 1.00 94.81 128 TRP A N 1
ATOM 1014 C CA . TRP A 1 128 ? 14.568 -11.962 -6.769 1.00 94.81 128 TRP A CA 1
ATOM 1015 C C . TRP A 1 128 ? 13.244 -12.707 -6.993 1.00 94.81 128 TRP A C 1
ATOM 1017 O O . TRP A 1 128 ? 12.350 -12.637 -6.154 1.00 94.81 128 TRP A O 1
ATOM 1027 N N . GLU A 1 129 ? 13.112 -13.445 -8.099 1.00 95.44 129 GLU A N 1
ATOM 1028 C CA . GLU A 1 129 ? 11.902 -14.196 -8.451 1.00 95.44 129 GLU A CA 1
ATOM 1029 C C . GLU A 1 129 ? 11.616 -15.314 -7.445 1.00 95.44 129 GLU A C 1
ATOM 1031 O O . GLU A 1 129 ? 10.464 -15.508 -7.046 1.00 95.44 129 GLU A O 1
ATOM 1036 N N . ALA A 1 130 ? 12.666 -16.020 -7.008 1.00 96.25 130 ALA A N 1
ATOM 1037 C CA . ALA A 1 130 ? 12.565 -17.069 -6.000 1.00 96.25 130 ALA A CA 1
ATOM 1038 C C . ALA A 1 130 ? 12.163 -16.473 -4.646 1.00 96.25 130 ALA A C 1
ATOM 1040 O O . ALA A 1 130 ? 11.230 -16.959 -4.008 1.00 96.25 130 ALA A O 1
ATOM 1041 N N . LEU A 1 131 ? 12.791 -15.357 -4.262 1.00 96.06 131 LEU A N 1
ATOM 1042 C CA . LEU A 1 131 ? 12.426 -14.612 -3.058 1.00 96.06 131 LEU A CA 1
ATOM 1043 C C . LEU A 1 131 ? 10.965 -14.140 -3.102 1.00 96.06 131 LEU A C 1
ATOM 1045 O O . LEU A 1 131 ? 10.243 -14.236 -2.110 1.00 96.06 131 LEU A O 1
ATOM 1049 N N . ALA A 1 132 ? 10.516 -13.640 -4.251 1.00 96.31 132 ALA A N 1
ATOM 1050 C CA . ALA A 1 132 ? 9.147 -13.188 -4.438 1.00 96.31 132 ALA A CA 1
ATOM 1051 C C . ALA A 1 132 ? 8.145 -14.348 -4.317 1.00 96.31 132 ALA A C 1
ATOM 1053 O O . ALA A 1 132 ? 7.084 -14.183 -3.714 1.00 96.31 132 ALA A O 1
ATOM 1054 N N . GLU A 1 133 ? 8.478 -15.526 -4.854 1.00 96.50 133 GLU A N 1
ATOM 1055 C CA . GLU A 1 133 ? 7.643 -16.726 -4.744 1.00 96.50 133 GLU A CA 1
ATOM 1056 C C . GLU A 1 133 ? 7.521 -17.216 -3.300 1.00 96.50 133 GLU A C 1
ATOM 1058 O O . GLU A 1 133 ? 6.404 -17.449 -2.834 1.00 96.50 133 GLU A O 1
ATOM 1063 N N . ASP A 1 134 ? 8.630 -17.270 -2.561 1.00 96.00 134 ASP A N 1
ATOM 1064 C CA . ASP A 1 134 ? 8.618 -17.630 -1.142 1.00 96.00 134 ASP A CA 1
ATOM 1065 C C . ASP A 1 134 ? 7.713 -16.680 -0.343 1.00 96.00 134 ASP A C 1
ATOM 1067 O O . ASP A 1 134 ? 6.841 -17.123 0.412 1.00 96.00 134 ASP A O 1
ATOM 1071 N N . ARG A 1 135 ? 7.836 -15.364 -0.570 1.00 94.88 135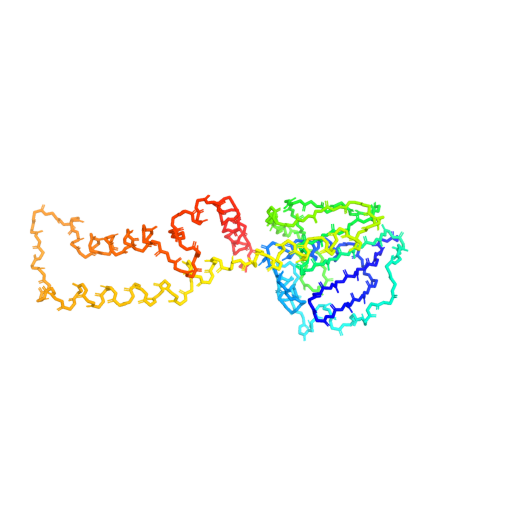 ARG A N 1
ATOM 1072 C CA . ARG A 1 135 ? 6.993 -14.362 0.103 1.00 94.88 135 ARG A CA 1
ATOM 1073 C C . ARG A 1 135 ? 5.520 -14.474 -0.268 1.00 94.88 135 ARG A C 1
ATOM 1075 O O . ARG A 1 135 ? 4.664 -14.360 0.612 1.00 94.88 135 ARG A O 1
ATOM 1082 N N . ARG A 1 136 ? 5.189 -14.717 -1.541 1.00 94.12 136 ARG A N 1
ATOM 1083 C CA . ARG A 1 136 ? 3.799 -14.988 -1.947 1.00 94.12 136 ARG A CA 1
ATOM 1084 C C . ARG A 1 136 ? 3.258 -16.233 -1.252 1.00 94.12 136 ARG A C 1
ATOM 1086 O O . ARG A 1 136 ? 2.125 -16.204 -0.777 1.00 94.12 136 ARG A O 1
ATOM 1093 N N . GLY A 1 137 ? 4.064 -17.288 -1.129 1.00 93.81 137 GLY A N 1
ATOM 1094 C CA . GLY A 1 137 ? 3.716 -18.493 -0.378 1.00 93.81 137 GLY A CA 1
ATOM 1095 C C . GLY A 1 137 ? 3.414 -18.202 1.095 1.00 93.81 137 GLY A C 1
ATOM 1096 O O . GLY A 1 137 ? 2.366 -18.602 1.606 1.00 93.81 137 GLY A O 1
ATOM 1097 N N . GLU A 1 138 ? 4.277 -17.443 1.773 1.00 92.00 138 GLU A N 1
ATOM 1098 C CA . GLU A 1 138 ? 4.067 -17.020 3.166 1.00 92.00 138 GLU A CA 1
ATOM 1099 C C . GLU A 1 138 ? 2.788 -16.191 3.344 1.00 92.00 138 GLU A C 1
ATOM 1101 O O . GLU A 1 138 ? 2.043 -16.398 4.308 1.00 92.00 138 GLU A O 1
ATOM 1106 N N . ARG A 1 139 ? 2.512 -15.279 2.406 1.00 90.88 139 ARG A N 1
ATOM 1107 C CA . ARG A 1 139 ? 1.317 -14.421 2.409 1.00 90.88 139 ARG A CA 1
ATOM 1108 C C . ARG A 1 139 ? 0.046 -15.178 2.049 1.00 90.88 139 ARG A C 1
ATOM 1110 O O . ARG A 1 139 ? -1.011 -14.865 2.580 1.00 90.88 139 ARG A O 1
ATOM 1117 N N . LEU A 1 140 ? 0.124 -16.215 1.220 1.00 89.00 140 LEU A N 1
ATOM 1118 C CA . LEU A 1 140 ? -1.013 -17.099 0.970 1.00 89.00 140 LEU A CA 1
ATOM 1119 C C . LEU A 1 140 ? -1.407 -17.858 2.247 1.00 89.00 140 LEU A C 1
ATOM 1121 O O . LEU A 1 140 ? -2.593 -18.031 2.529 1.00 89.00 140 LEU A O 1
ATOM 1125 N N . LEU A 1 141 ? -0.416 -18.272 3.043 1.00 88.81 141 LEU A N 1
ATOM 1126 C CA . LEU A 1 141 ? -0.632 -18.903 4.349 1.00 88.81 141 LEU A CA 1
ATOM 1127 C C . LEU A 1 141 ? -1.086 -17.899 5.418 1.00 88.81 141 LEU A C 1
ATOM 1129 O O . LEU A 1 141 ? -1.835 -18.264 6.325 1.00 88.81 141 LEU A O 1
ATOM 1133 N N . ASN A 1 142 ? -0.660 -16.640 5.304 1.00 85.56 142 ASN A N 1
ATOM 1134 C CA . ASN A 1 142 ? -1.000 -15.551 6.214 1.00 85.56 142 ASN A CA 1
ATOM 1135 C C . ASN A 1 142 ? -1.511 -14.343 5.423 1.00 85.56 142 ASN A C 1
ATOM 1137 O O . ASN A 1 142 ? -0.751 -13.389 5.236 1.00 85.56 142 ASN A O 1
ATOM 1141 N N . PRO A 1 143 ? -2.785 -14.346 4.982 1.00 82.31 143 PRO A N 1
ATOM 1142 C CA . PRO A 1 143 ? -3.302 -13.275 4.141 1.00 82.31 143 PRO A CA 1
ATOM 1143 C C . PRO A 1 143 ? -3.058 -11.895 4.767 1.00 82.31 143 PRO A C 1
ATOM 1145 O O . PRO A 1 143 ? -3.011 -11.781 6.000 1.00 82.31 143 PRO A O 1
ATOM 1148 N N . PRO A 1 144 ? -2.926 -10.824 3.979 1.00 77.81 144 PRO A N 1
ATOM 1149 C CA . PRO A 1 144 ? -2.936 -9.480 4.533 1.00 77.81 144 PRO A CA 1
ATOM 1150 C C . PRO A 1 144 ? -4.257 -9.223 5.273 1.00 77.81 144 PRO A C 1
ATOM 1152 O O . PRO A 1 144 ? -5.321 -9.726 4.908 1.00 77.81 144 PRO A O 1
ATOM 1155 N N . LEU A 1 145 ? -4.173 -8.480 6.376 1.00 80.88 145 LEU A N 1
ATOM 1156 C CA . LEU A 1 145 ? -5.331 -8.019 7.135 1.00 80.88 145 LEU A CA 1
ATOM 1157 C C . LEU A 1 145 ? -5.399 -6.497 7.029 1.00 80.88 145 LEU A C 1
ATOM 1159 O O . LEU A 1 145 ? -4.573 -5.799 7.636 1.00 80.88 145 LEU A O 1
ATOM 1163 N N . ASP A 1 146 ? -6.407 -5.994 6.315 1.00 78.81 146 ASP A N 1
ATOM 1164 C CA . ASP A 1 146 ? -6.730 -4.570 6.328 1.00 78.81 146 ASP A CA 1
ATOM 1165 C C . ASP A 1 146 ? -7.442 -4.199 7.634 1.00 78.81 146 ASP A C 1
ATOM 1167 O O . ASP A 1 146 ? -8.664 -4.108 7.749 1.00 78.81 146 ASP A O 1
ATOM 1171 N N . ALA A 1 147 ? -6.625 -3.975 8.658 1.00 84.06 147 ALA A N 1
ATOM 1172 C CA . ALA A 1 147 ? -7.097 -3.487 9.938 1.00 84.06 147 ALA A CA 1
ATOM 1173 C C . ALA A 1 147 ? -7.723 -2.087 9.838 1.00 84.06 147 ALA A C 1
ATOM 1175 O O . ALA A 1 147 ? -8.552 -1.751 10.679 1.00 84.06 147 ALA A O 1
ATOM 1176 N N . ARG A 1 148 ? -7.350 -1.255 8.853 1.00 80.06 148 ARG A N 1
ATOM 1177 C CA . ARG A 1 148 ? -7.838 0.129 8.761 1.00 80.06 148 ARG A CA 1
ATOM 1178 C C . ARG A 1 148 ? -9.318 0.153 8.400 1.00 80.06 148 ARG A C 1
ATOM 1180 O O . ARG A 1 148 ? -10.065 0.887 9.044 1.00 80.06 148 ARG A O 1
ATOM 1187 N N . ALA A 1 149 ? -9.750 -0.695 7.466 1.00 84.56 149 ALA A N 1
ATOM 1188 C CA . ALA A 1 149 ? -11.165 -0.848 7.125 1.0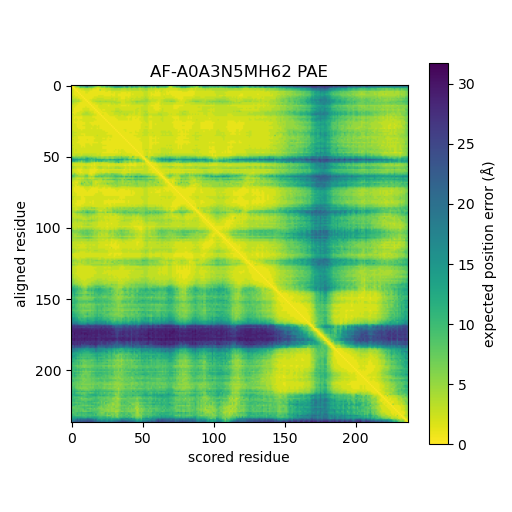0 84.56 149 ALA A CA 1
ATOM 1189 C C . ALA A 1 149 ? -12.033 -1.230 8.336 1.00 84.56 149 ALA A C 1
ATOM 1191 O O . ALA A 1 149 ? -13.171 -0.784 8.444 1.00 84.56 149 ALA A O 1
ATOM 1192 N N . VAL A 1 150 ? -11.498 -1.998 9.289 1.00 89.12 150 VAL A N 1
ATOM 1193 C CA . VAL A 1 150 ? -12.224 -2.351 10.520 1.00 89.12 150 VAL A CA 1
ATOM 1194 C C . VAL A 1 150 ? -12.149 -1.235 11.561 1.00 89.12 150 VAL A C 1
ATOM 1196 O O . VAL A 1 150 ? -13.162 -0.866 12.152 1.00 89.12 150 VAL A O 1
ATOM 1199 N N . LEU A 1 151 ? -10.951 -0.694 11.794 1.00 87.56 151 LEU A N 1
ATOM 1200 C CA . LEU A 1 151 ? -10.683 0.296 12.840 1.00 87.56 151 LEU A CA 1
ATOM 1201 C C . LEU A 1 151 ? -11.281 1.672 12.540 1.00 87.56 151 LEU A C 1
ATOM 1203 O O . LEU A 1 151 ? -11.538 2.416 13.481 1.00 87.56 151 LEU A O 1
ATOM 1207 N N . TYR A 1 152 ? -11.483 2.007 11.265 1.00 83.06 152 TYR A N 1
ATOM 1208 C CA . TYR A 1 152 ? -11.924 3.331 10.817 1.00 83.06 152 TYR A CA 1
ATOM 1209 C C . TYR A 1 152 ? -13.056 3.295 9.784 1.00 83.06 152 TYR A C 1
ATOM 1211 O O . TYR A 1 152 ? -13.495 4.352 9.336 1.00 83.06 152 TYR A O 1
ATOM 1219 N N . GLY A 1 153 ? -13.510 2.110 9.377 1.00 87.94 153 GLY A N 1
ATOM 1220 C CA . GLY A 1 153 ? -14.573 1.958 8.387 1.00 87.94 153 GLY A CA 1
ATOM 1221 C C . GLY A 1 153 ? -15.921 1.585 8.992 1.00 87.94 153 GLY A C 1
ATOM 1222 O O . GLY A 1 153 ? -16.202 1.810 10.173 1.00 87.94 153 GLY A O 1
ATOM 1223 N N . GLU A 1 154 ? -16.766 0.998 8.146 1.00 92.62 154 GLU A N 1
ATOM 1224 C CA . GLU A 1 154 ? -18.142 0.609 8.466 1.00 92.62 154 GLU A CA 1
ATOM 1225 C C . GLU A 1 154 ? -18.271 -0.199 9.770 1.00 92.62 154 GLU A C 1
ATOM 1227 O O . GLU A 1 154 ? -19.138 0.157 10.567 1.00 92.62 154 GLU A O 1
ATOM 1232 N N . PRO A 1 155 ? -17.401 -1.184 10.092 1.00 94.62 155 PRO A N 1
ATOM 1233 C CA . PRO A 1 155 ? -17.529 -1.947 11.334 1.00 94.62 155 PRO A CA 1
ATOM 1234 C C . PRO A 1 155 ? -17.499 -1.089 12.605 1.00 94.62 155 PRO A C 1
ATOM 1236 O O . PRO A 1 155 ? -18.246 -1.373 13.547 1.00 94.62 155 PRO A O 1
ATOM 1239 N N . LEU A 1 156 ? -16.669 -0.038 12.639 1.00 93.38 156 LEU A N 1
ATOM 1240 C CA . LEU A 1 156 ? -16.633 0.913 13.751 1.00 93.38 156 LEU A CA 1
ATOM 1241 C C . LEU A 1 156 ? -17.924 1.733 13.798 1.00 93.38 156 LEU A C 1
ATOM 1243 O O . LEU A 1 156 ? -18.533 1.861 14.862 1.00 93.38 156 LEU A O 1
ATOM 1247 N N . PHE A 1 157 ? -18.329 2.304 12.661 1.00 92.88 157 PHE A N 1
ATOM 1248 C CA . PHE A 1 157 ? -19.499 3.179 12.596 1.00 92.88 157 PHE A CA 1
ATOM 1249 C C . PHE A 1 157 ? -20.780 2.438 12.971 1.00 92.88 157 PHE A C 1
ATOM 1251 O O . PHE A 1 157 ? -21.548 2.936 13.793 1.00 92.88 157 PHE A O 1
ATOM 1258 N N . ASP A 1 158 ? -20.958 1.222 12.462 1.00 94.62 158 ASP A N 1
ATOM 1259 C CA . ASP A 1 158 ? -22.082 0.355 12.797 1.00 94.62 158 ASP A CA 1
ATOM 1260 C C . ASP A 1 158 ? -22.096 -0.009 14.278 1.00 94.62 158 ASP A C 1
ATOM 1262 O O . ASP A 1 158 ? -23.146 0.040 14.923 1.00 94.62 158 ASP A O 1
ATOM 1266 N N . PHE A 1 159 ? -20.936 -0.353 14.845 1.00 94.88 159 PHE A N 1
ATOM 1267 C CA . PHE A 1 159 ? -20.840 -0.661 16.265 1.00 94.88 159 PHE A CA 1
ATOM 1268 C C . PHE A 1 159 ? -21.222 0.546 17.123 1.00 94.88 159 PHE A C 1
ATOM 1270 O O . PHE A 1 159 ? -22.043 0.407 18.031 1.00 94.88 159 PHE A O 1
ATOM 1277 N N . ILE A 1 160 ? -20.660 1.725 16.837 1.00 92.56 160 ILE A N 1
ATOM 1278 C CA . ILE A 1 160 ? -20.976 2.952 17.576 1.00 92.56 160 ILE A CA 1
ATOM 1279 C C . ILE A 1 160 ? -22.464 3.275 17.438 1.00 92.56 160 ILE A C 1
ATOM 1281 O O . ILE A 1 160 ? -23.120 3.508 18.448 1.00 92.56 160 ILE A O 1
ATOM 1285 N N . ALA A 1 161 ? -23.010 3.259 16.220 1.00 92.50 161 ALA A N 1
ATOM 1286 C CA . ALA A 1 161 ? -24.404 3.607 15.968 1.00 92.50 161 ALA A CA 1
ATOM 1287 C C . ALA A 1 161 ? -25.369 2.684 16.722 1.00 92.50 161 ALA A C 1
ATOM 1289 O O . ALA A 1 161 ? -26.241 3.176 17.437 1.00 92.50 161 ALA A O 1
ATOM 1290 N N . ARG A 1 162 ? -25.182 1.360 16.624 1.00 94.00 162 ARG A N 1
ATOM 1291 C CA . ARG A 1 162 ? -26.034 0.373 17.308 1.00 94.00 162 ARG A CA 1
ATOM 1292 C C . ARG A 1 162 ? -25.959 0.524 18.825 1.00 94.00 162 ARG A C 1
ATOM 1294 O O . ARG A 1 162 ? -26.989 0.674 19.469 1.00 94.00 162 ARG A O 1
ATOM 1301 N N . ASN A 1 163 ? -24.750 0.580 19.387 1.00 92.81 163 ASN A N 1
ATOM 1302 C CA . ASN A 1 163 ? -24.586 0.683 20.837 1.00 92.81 163 ASN A CA 1
ATOM 1303 C C . ASN A 1 163 ? -25.076 2.026 21.385 1.00 92.81 163 ASN A C 1
ATOM 1305 O O . ASN A 1 163 ? -25.619 2.062 22.486 1.00 92.81 163 ASN A O 1
ATOM 1309 N N . CYS A 1 164 ? -24.916 3.125 20.642 1.00 89.69 164 CYS A N 1
ATOM 1310 C CA . CYS A 1 164 ? -25.512 4.403 21.013 1.00 89.69 164 CYS A CA 1
ATOM 1311 C C . CYS A 1 164 ? -27.039 4.306 21.001 1.00 89.69 164 CYS A C 1
ATOM 1313 O O . CYS A 1 164 ? -27.662 4.687 21.985 1.00 89.69 164 CYS A O 1
ATOM 1315 N N . LEU A 1 165 ? -27.647 3.778 19.935 1.00 89.12 165 LEU A N 1
ATOM 1316 C CA . LEU A 1 165 ? -29.101 3.623 19.869 1.00 89.12 165 LEU A CA 1
ATOM 1317 C C . LEU A 1 165 ? -29.624 2.785 21.036 1.00 89.12 165 LEU A C 1
ATOM 1319 O O . LEU A 1 165 ? -30.498 3.264 21.744 1.00 89.12 165 LEU A O 1
ATOM 1323 N N . ASP A 1 166 ? -29.041 1.619 21.304 1.00 88.56 166 ASP A N 1
ATOM 1324 C CA . ASP A 1 166 ? -29.459 0.756 22.415 1.00 88.56 166 ASP A CA 1
ATOM 1325 C C . ASP A 1 166 ? -29.272 1.452 23.776 1.00 88.56 166 ASP A C 1
ATOM 1327 O O . ASP A 1 166 ? -30.188 1.516 24.595 1.00 88.56 166 ASP A O 1
ATOM 1331 N N . THR A 1 167 ? -28.101 2.056 24.001 1.00 86.12 167 THR A N 1
ATOM 1332 C CA . THR A 1 167 ? -27.769 2.708 25.279 1.00 86.12 167 THR A CA 1
ATOM 1333 C C . THR A 1 167 ? -28.628 3.940 25.544 1.00 86.12 167 THR A C 1
ATOM 1335 O O . THR A 1 167 ? -28.963 4.200 26.699 1.00 86.12 167 THR A O 1
ATOM 1338 N N . PHE A 1 168 ? -28.957 4.717 24.506 1.00 81.56 168 PHE A N 1
ATOM 1339 C CA . PHE A 1 168 ? -29.718 5.963 24.624 1.00 81.56 168 PHE A CA 1
ATOM 1340 C C . PHE A 1 168 ? -31.233 5.775 24.502 1.00 81.56 168 PHE A C 1
ATOM 1342 O O . PHE A 1 168 ? -31.979 6.586 25.048 1.00 81.56 168 PHE A O 1
ATOM 1349 N N . HIS A 1 169 ? -31.699 4.700 23.865 1.00 75.00 169 HIS A N 1
ATOM 1350 C CA . HIS A 1 169 ? -33.118 4.347 23.801 1.00 75.00 169 HIS A CA 1
ATOM 1351 C C . HIS A 1 169 ? -33.690 4.035 25.195 1.00 75.00 169 HIS A C 1
ATOM 1353 O O . HIS A 1 169 ? -34.797 4.461 25.525 1.00 75.00 169 HIS A O 1
ATOM 1359 N N . ASP A 1 170 ? -32.907 3.377 26.051 1.00 65.44 170 ASP A N 1
ATOM 1360 C CA . ASP A 1 170 ? -33.346 2.939 27.381 1.00 65.44 170 ASP A CA 1
ATOM 1361 C C . ASP A 1 170 ? -33.244 4.026 28.474 1.00 65.44 170 ASP A C 1
ATOM 1363 O O . ASP A 1 170 ? -33.569 3.779 29.637 1.00 65.44 170 ASP A O 1
ATOM 1367 N N . GLN A 1 171 ? -32.809 5.248 28.139 1.00 62.56 171 GLN A N 1
ATOM 1368 C CA . GLN A 1 171 ? -32.480 6.274 29.146 1.00 62.56 171 GLN A CA 1
ATOM 1369 C C . GLN A 1 171 ? -33.660 7.144 29.601 1.00 62.56 171 GLN A C 1
ATOM 1371 O O . GLN A 1 171 ? -33.496 7.911 30.552 1.00 62.56 171 GLN A O 1
ATOM 1376 N N . GLY A 1 172 ? -34.845 7.024 28.991 1.00 61.12 172 GLY A N 1
ATOM 1377 C CA . GLY A 1 172 ? -35.967 7.927 29.283 1.00 61.12 172 GLY A CA 1
ATOM 1378 C C . GLY A 1 172 ? -35.642 9.395 28.939 1.00 61.12 172 GLY A C 1
ATOM 1379 O O . GLY A 1 172 ? -34.689 9.655 28.204 1.00 61.12 172 GLY A O 1
ATOM 1380 N N . PRO A 1 173 ? -36.432 10.387 29.400 1.00 58.06 173 PRO A N 1
ATOM 1381 C CA . PRO A 1 173 ? -36.117 11.794 29.156 1.00 58.06 173 PRO A CA 1
ATOM 1382 C C . PRO A 1 173 ? -34.763 12.169 29.773 1.00 58.06 173 PRO A C 1
ATOM 1384 O O . PRO A 1 173 ? -34.400 11.649 30.828 1.00 58.06 173 PRO A O 1
ATOM 1387 N N . ALA A 1 174 ? -34.042 13.085 29.112 1.00 59.97 174 ALA A N 1
ATOM 1388 C CA . ALA A 1 174 ? -32.747 13.587 29.568 1.00 59.97 174 ALA A CA 1
ATOM 1389 C C . ALA A 1 174 ? -32.794 13.922 31.066 1.00 59.97 174 ALA A C 1
ATOM 1391 O O . ALA A 1 174 ? -33.717 14.605 31.522 1.00 59.97 174 ALA A O 1
ATOM 1392 N N . ALA A 1 175 ? -31.819 13.409 31.821 1.00 59.84 175 ALA A N 1
ATOM 1393 C CA . ALA A 1 175 ? -31.702 13.718 33.238 1.00 59.84 175 ALA A CA 1
ATOM 1394 C C . ALA A 1 175 ? -31.663 15.244 33.407 1.00 59.84 175 ALA A C 1
ATOM 1396 O O . ALA A 1 175 ? -30.978 15.936 32.650 1.00 59.84 175 ALA A O 1
ATOM 1397 N N . THR A 1 176 ? -32.422 15.774 34.369 1.00 58.44 176 THR A N 1
ATOM 1398 C CA . THR A 1 176 ? -32.294 17.183 34.750 1.00 58.44 176 THR A CA 1
ATOM 1399 C C . THR A 1 176 ? -30.827 17.453 35.086 1.00 58.44 176 THR A C 1
ATOM 1401 O O . THR A 1 176 ? -30.260 16.652 35.834 1.00 58.44 176 THR A O 1
ATOM 1404 N N . PRO A 1 177 ? -30.208 18.511 34.529 1.00 57.81 177 PRO A N 1
ATOM 1405 C CA . PRO A 1 177 ? -28.820 18.847 34.817 1.00 57.81 177 PRO A CA 1
ATOM 1406 C C . PRO A 1 177 ? -28.611 18.908 36.327 1.00 57.81 177 PRO A C 1
ATOM 1408 O O . PRO A 1 177 ? -29.422 19.514 37.026 1.00 57.81 177 PRO A O 1
ATOM 1411 N N . ASP A 1 178 ? -27.566 18.251 36.819 1.00 57.72 178 ASP A N 1
ATOM 1412 C CA . ASP A 1 178 ? -27.213 18.324 38.231 1.00 57.72 178 ASP A CA 1
ATOM 1413 C C . ASP A 1 178 ? -26.647 19.727 38.497 1.00 57.72 178 ASP A C 1
ATOM 1415 O O . ASP A 1 178 ? -25.649 20.126 37.887 1.00 57.72 178 ASP A O 1
ATOM 1419 N N . ASP A 1 179 ? -27.320 20.510 39.342 1.00 58.91 179 ASP A N 1
ATOM 1420 C CA . ASP A 1 179 ? -26.980 21.921 39.592 1.00 58.91 179 ASP A CA 1
ATOM 1421 C C . ASP A 1 179 ? -25.622 22.079 40.312 1.00 58.91 179 ASP A C 1
ATOM 1423 O O . ASP A 1 179 ? -25.083 23.185 40.370 1.00 58.91 179 ASP A O 1
ATOM 1427 N N . GLU A 1 180 ? -25.041 20.990 40.836 1.00 61.97 180 GLU A N 1
ATOM 1428 C CA . GLU A 1 180 ? -23.786 21.003 41.602 1.00 61.97 180 GLU A CA 1
ATOM 1429 C C . GLU A 1 180 ? -22.521 20.670 40.778 1.00 61.97 180 GLU A C 1
ATOM 1431 O O . GLU A 1 180 ? -21.429 21.083 41.174 1.00 61.97 180 GLU A O 1
ATOM 1436 N N . ASP A 1 181 ? -22.630 20.001 39.618 1.00 63.00 181 ASP A N 1
ATOM 1437 C CA . ASP A 1 181 ? -21.479 19.683 38.750 1.00 63.00 181 ASP A CA 1
ATOM 1438 C C . ASP A 1 181 ? -21.786 19.903 37.261 1.00 63.00 181 ASP A C 1
ATOM 1440 O O . ASP A 1 181 ? -22.116 18.993 36.500 1.00 63.00 181 ASP A O 1
ATOM 1444 N N . HIS A 1 182 ? -21.594 21.144 36.810 1.00 59.56 182 HIS A N 1
ATOM 1445 C CA . HIS A 1 182 ? -21.760 21.534 35.407 1.00 59.56 182 HIS A CA 1
ATOM 1446 C C . HIS A 1 182 ? -20.756 20.874 34.437 1.00 59.56 182 HIS A C 1
ATOM 1448 O O . HIS A 1 182 ? -20.863 21.071 33.221 1.00 59.56 182 HIS A O 1
ATOM 1454 N N . THR A 1 183 ? -19.756 20.135 34.937 1.00 65.94 183 THR A N 1
ATOM 1455 C CA . THR A 1 183 ? -18.764 19.435 34.104 1.00 65.94 183 THR A CA 1
ATOM 1456 C C . THR A 1 183 ? -19.098 17.964 33.887 1.00 65.94 183 THR A C 1
ATOM 1458 O O . THR A 1 183 ? -18.657 17.386 32.887 1.00 65.94 183 THR A O 1
ATOM 1461 N N . TYR A 1 184 ? -19.916 17.369 34.759 1.00 66.81 184 TYR A N 1
ATOM 1462 C CA . TYR A 1 184 ? -20.358 15.992 34.614 1.00 66.81 184 TYR A CA 1
ATOM 1463 C C . TYR A 1 184 ? -21.364 15.858 33.468 1.00 66.81 184 TYR A C 1
ATOM 1465 O O . TYR A 1 184 ? -22.454 16.428 33.481 1.00 66.81 184 TYR A O 1
ATOM 1473 N N . ARG A 1 185 ? -20.997 15.072 32.452 1.00 73.88 185 ARG A N 1
ATOM 1474 C CA . ARG A 1 185 ? -21.881 14.711 31.340 1.00 73.88 185 ARG A CA 1
ATOM 1475 C C . ARG A 1 185 ? -22.022 13.202 31.299 1.00 73.88 185 ARG A C 1
ATOM 1477 O O . ARG A 1 185 ? -21.139 12.506 30.795 1.00 73.88 185 ARG A O 1
ATOM 1484 N N . ARG A 1 186 ? -23.140 12.701 31.821 1.00 75.94 186 ARG A N 1
ATOM 1485 C CA . ARG A 1 186 ? -23.492 11.273 31.831 1.00 75.94 186 ARG A CA 1
ATOM 1486 C C . ARG A 1 186 ? -23.365 10.649 30.438 1.00 75.94 186 ARG A C 1
ATOM 1488 O O . ARG A 1 186 ? -22.887 9.528 30.295 1.00 75.94 186 ARG A O 1
ATOM 1495 N N . GLU A 1 187 ? -23.739 11.388 29.402 1.00 80.38 187 GLU A N 1
ATOM 1496 C CA . GLU A 1 187 ? -23.639 10.974 28.003 1.00 80.38 187 GLU A CA 1
ATOM 1497 C C . GLU A 1 187 ? -22.186 10.696 27.601 1.00 80.38 187 GLU A C 1
ATOM 1499 O O . GLU A 1 187 ? -21.914 9.721 26.902 1.00 80.38 187 GLU A O 1
ATOM 1504 N N . CYS A 1 188 ? -21.234 11.504 28.080 1.00 81.12 188 CYS A N 1
ATOM 1505 C CA . CYS A 1 188 ? -19.813 11.298 27.810 1.00 81.12 188 CYS A CA 1
ATOM 1506 C C . CYS A 1 188 ? -19.284 10.013 28.460 1.00 81.12 188 CYS A C 1
ATOM 1508 O O . CYS A 1 188 ? -18.455 9.333 27.855 1.00 81.12 188 CYS A O 1
ATOM 1510 N N . ASP A 1 189 ? -19.762 9.649 29.652 1.00 84.38 189 ASP A N 1
ATOM 1511 C CA . ASP A 1 189 ? -19.385 8.388 30.301 1.00 84.38 189 ASP A CA 1
ATOM 1512 C C . ASP A 1 189 ? -19.955 7.172 29.565 1.00 84.38 189 ASP A C 1
ATOM 1514 O O . ASP A 1 189 ? -19.254 6.174 29.390 1.00 84.38 189 ASP A O 1
ATOM 1518 N N . LEU A 1 190 ? -21.196 7.265 29.080 1.00 86.50 190 LEU A N 1
ATOM 1519 C CA . LEU A 1 190 ? -21.827 6.210 28.282 1.00 86.50 190 LEU A CA 1
ATOM 1520 C C . LEU A 1 190 ? -21.085 6.002 26.960 1.00 86.50 190 LEU A C 1
ATOM 1522 O O . LEU A 1 190 ? -20.710 4.877 26.632 1.00 86.50 190 LEU A O 1
ATOM 1526 N N . ILE A 1 191 ? -20.778 7.090 26.247 1.00 87.00 191 ILE A N 1
ATOM 1527 C CA . ILE A 1 191 ? -19.973 7.045 25.019 1.00 87.00 191 ILE A CA 1
ATOM 1528 C C . ILE A 1 191 ? -18.582 6.464 25.308 1.00 87.00 191 ILE A C 1
ATOM 1530 O O . ILE A 1 191 ? -18.095 5.626 24.546 1.00 87.00 191 ILE A O 1
ATOM 1534 N N . ARG A 1 192 ? -17.947 6.843 26.427 1.00 88.88 192 ARG A N 1
ATOM 1535 C CA . ARG A 1 192 ? -16.665 6.255 26.848 1.00 88.88 192 ARG A CA 1
ATOM 1536 C C . ARG A 1 192 ? -16.797 4.747 27.068 1.00 88.88 192 ARG A C 1
ATOM 1538 O O . ARG A 1 192 ? -15.921 4.007 26.631 1.00 88.88 192 ARG A O 1
ATOM 1545 N N . GLY A 1 193 ? -17.877 4.289 27.699 1.00 92.44 193 GLY A N 1
ATOM 1546 C CA . GLY A 1 193 ? -18.169 2.866 27.890 1.00 92.44 193 GLY A CA 1
ATOM 1547 C C . GLY A 1 193 ? -18.278 2.102 26.568 1.00 92.44 193 GLY A C 1
ATOM 1548 O O . GLY A 1 193 ? -17.633 1.066 26.406 1.00 92.44 193 GLY A O 1
ATOM 1549 N N . ILE A 1 194 ? -19.008 2.656 25.595 1.00 93.12 194 ILE A N 1
ATOM 1550 C CA . ILE A 1 194 ? -19.131 2.093 24.241 1.00 93.12 194 ILE A CA 1
ATOM 1551 C C . ILE A 1 194 ? -17.753 2.003 23.574 1.00 93.12 194 ILE A C 1
ATOM 1553 O O . ILE A 1 194 ? -17.382 0.954 23.048 1.00 93.12 194 ILE A O 1
ATOM 1557 N N . HIS A 1 195 ? -16.953 3.068 23.646 1.00 92.25 195 HIS A N 1
ATOM 1558 C CA . HIS A 1 195 ? -15.613 3.079 23.063 1.00 92.25 195 HIS A CA 1
ATOM 1559 C C . HIS A 1 195 ? -14.672 2.058 23.724 1.00 92.25 195 HIS A C 1
ATOM 1561 O O . HIS A 1 195 ? -13.938 1.354 23.034 1.00 92.25 195 HIS A O 1
ATOM 1567 N N . VAL A 1 196 ? -14.712 1.919 25.053 1.00 94.75 196 VAL A N 1
ATOM 1568 C CA . VAL A 1 196 ? -13.942 0.886 25.767 1.00 94.75 196 VAL A CA 1
ATOM 1569 C C . VAL A 1 196 ? -14.370 -0.510 25.321 1.00 94.75 196 VAL A C 1
ATOM 1571 O O . VAL A 1 196 ? -13.510 -1.356 25.081 1.00 94.75 196 VAL A O 1
ATOM 1574 N N . CYS A 1 197 ? -15.676 -0.745 25.172 1.00 95.69 197 CYS A N 1
ATOM 1575 C CA . CYS A 1 197 ? -16.195 -2.019 24.688 1.00 95.69 197 CYS A CA 1
ATOM 1576 C C . CYS A 1 197 ? -15.672 -2.329 23.281 1.00 95.69 197 CYS A C 1
ATOM 1578 O O . CYS A 1 197 ? -15.124 -3.411 23.075 1.00 95.69 197 CYS A O 1
ATOM 1580 N N . TRP A 1 198 ? -15.724 -1.364 22.355 1.00 95.38 198 TRP A N 1
ATOM 1581 C CA . TRP A 1 198 ? -15.113 -1.504 21.031 1.00 95.38 198 TRP A CA 1
ATOM 1582 C C . TRP A 1 198 ? -13.636 -1.897 21.136 1.00 95.38 198 TRP A C 1
ATOM 1584 O O . TRP A 1 198 ? -13.216 -2.913 20.590 1.00 95.38 198 TRP A O 1
ATOM 1594 N N . MET A 1 199 ? -12.853 -1.133 21.900 1.00 95.5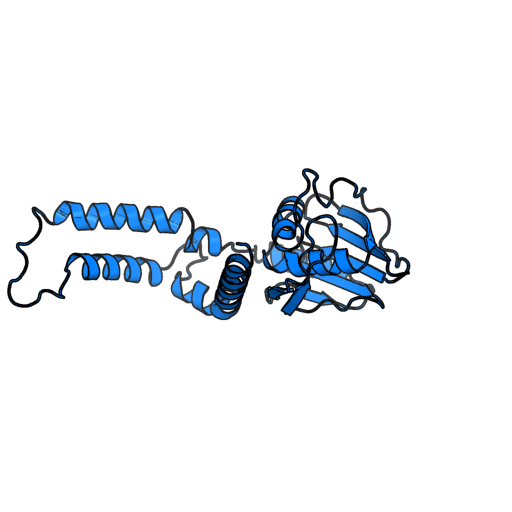6 199 MET A N 1
ATOM 1595 C CA . MET A 1 199 ? -11.400 -1.288 21.964 1.00 95.56 199 MET A CA 1
ATOM 1596 C C . MET A 1 199 ? -10.932 -2.604 22.590 1.00 95.56 199 MET A C 1
ATOM 1598 O O . MET A 1 199 ? -9.826 -3.061 22.293 1.00 95.56 199 MET A O 1
ATOM 1602 N N . MET A 1 200 ? -11.741 -3.195 23.468 1.00 96.50 200 MET A N 1
ATOM 1603 C CA . MET A 1 200 ? -11.354 -4.344 24.290 1.00 96.50 200 MET A CA 1
ATOM 1604 C C . MET A 1 200 ? -12.029 -5.655 23.874 1.00 96.50 200 MET A C 1
ATOM 1606 O O . MET A 1 200 ? -11.678 -6.698 24.422 1.00 96.50 200 MET A O 1
ATOM 1610 N N . THR A 1 201 ? -12.960 -5.630 22.918 1.00 95.19 201 THR A N 1
ATOM 1611 C CA . THR A 1 201 ? -13.665 -6.836 22.463 1.00 95.19 201 THR A CA 1
ATOM 1612 C C . THR A 1 201 ? -12.908 -7.495 21.305 1.00 95.19 201 THR A C 1
ATOM 1614 O O . THR A 1 201 ? -12.647 -6.823 20.306 1.00 95.19 201 THR A O 1
ATOM 1617 N N . PRO A 1 202 ? -12.533 -8.785 21.413 1.00 95.94 202 PRO A N 1
ATOM 1618 C CA . PRO A 1 202 ? -11.975 -9.553 20.303 1.00 95.94 202 PRO A CA 1
ATOM 1619 C C . PRO A 1 202 ? -12.916 -9.586 19.103 1.00 95.94 202 PRO A C 1
ATOM 1621 O O . PRO A 1 202 ? -14.130 -9.696 19.280 1.00 95.94 202 PRO A O 1
ATOM 1624 N N . ARG A 1 203 ? -12.364 -9.523 17.889 1.00 94.06 203 ARG A N 1
ATOM 1625 C CA . ARG A 1 203 ? -13.171 -9.545 16.667 1.00 94.06 203 ARG A CA 1
ATOM 1626 C C . ARG A 1 203 ? -12.653 -10.555 15.657 1.00 94.06 203 ARG A C 1
ATOM 1628 O O . ARG A 1 203 ? -11.450 -10.633 15.415 1.00 94.06 203 ARG A O 1
ATOM 1635 N N . ASP A 1 204 ? -13.566 -11.284 15.026 1.00 91.75 204 ASP A N 1
ATOM 1636 C CA . ASP A 1 204 ? -13.228 -12.268 13.992 1.00 91.75 204 ASP A CA 1
ATOM 1637 C C . ASP A 1 204 ? -12.605 -11.599 12.758 1.00 91.75 204 ASP A C 1
ATOM 1639 O O . ASP A 1 204 ? -11.613 -12.092 12.221 1.00 91.75 204 ASP A O 1
ATOM 1643 N N . ASP A 1 205 ? -13.106 -10.414 12.389 1.00 91.31 205 ASP A N 1
ATOM 1644 C CA . ASP A 1 205 ? -12.554 -9.559 11.328 1.00 91.31 205 ASP A CA 1
ATOM 1645 C C . ASP A 1 205 ? -11.160 -8.987 11.658 1.00 91.31 205 ASP A C 1
ATOM 1647 O O . ASP A 1 205 ? -10.508 -8.438 10.780 1.00 91.31 205 ASP A O 1
ATOM 1651 N N . LEU A 1 206 ? -10.658 -9.187 12.885 1.00 91.62 206 LEU A N 1
ATOM 1652 C CA . LEU A 1 206 ? -9.283 -8.909 13.317 1.00 91.62 206 LEU A CA 1
ATOM 1653 C C . LEU A 1 206 ? -8.535 -10.180 13.762 1.00 91.62 206 LEU A C 1
ATOM 1655 O O . LEU A 1 206 ? -7.563 -10.106 14.519 1.00 91.62 206 LEU A O 1
ATOM 1659 N N . ARG A 1 207 ? -8.970 -11.365 13.309 1.00 91.88 207 ARG A N 1
ATOM 1660 C CA . ARG A 1 207 ? -8.379 -12.675 13.666 1.00 91.88 207 ARG A CA 1
ATOM 1661 C C . ARG A 1 207 ? -8.392 -12.958 15.170 1.00 91.88 207 ARG A C 1
ATOM 1663 O O . ARG A 1 207 ? -7.429 -13.485 15.723 1.00 91.88 207 ARG A O 1
ATOM 1670 N N . GLY A 1 208 ? -9.469 -12.567 15.842 1.00 93.25 208 GLY A N 1
ATOM 1671 C CA . GLY A 1 208 ? -9.646 -12.738 17.282 1.00 93.25 208 GLY A CA 1
ATOM 1672 C C . GLY A 1 208 ? -8.832 -11.761 18.133 1.00 93.25 208 GLY A C 1
ATOM 1673 O O . GLY A 1 208 ? -8.803 -11.903 19.353 1.00 93.25 208 GLY A O 1
ATOM 1674 N N . GLN A 1 209 ? -8.177 -10.766 17.529 1.00 94.12 209 GLN A N 1
ATOM 1675 C CA . GLN A 1 209 ? -7.524 -9.690 18.270 1.00 94.12 209 GLN A CA 1
ATOM 1676 C C . GLN A 1 209 ? -8.522 -8.586 18.618 1.00 94.12 209 GLN A C 1
ATOM 1678 O O . GLN A 1 209 ? -9.548 -8.406 17.959 1.00 94.12 209 GLN A O 1
ATOM 1683 N N . THR A 1 210 ? -8.213 -7.825 19.662 1.00 95.31 210 THR A N 1
ATOM 1684 C CA . THR A 1 210 ? -8.954 -6.603 19.981 1.00 95.31 210 THR A CA 1
ATOM 1685 C C . THR A 1 210 ? -8.459 -5.439 19.115 1.00 95.31 210 THR A C 1
ATOM 1687 O O . THR A 1 210 ? -7.267 -5.392 18.783 1.00 95.31 210 THR A O 1
ATOM 1690 N N . PRO A 1 211 ? -9.307 -4.440 18.802 1.00 94.12 211 PRO A N 1
ATOM 1691 C CA . PRO A 1 211 ? -8.867 -3.215 18.132 1.00 94.12 211 PRO A CA 1
ATOM 1692 C C . PRO A 1 211 ? -7.652 -2.567 18.804 1.00 94.12 211 PRO A C 1
ATOM 1694 O O . PRO A 1 211 ? -6.717 -2.144 18.128 1.00 94.12 211 PRO A O 1
ATOM 1697 N N . ARG A 1 212 ? -7.599 -2.582 20.144 1.00 92.50 212 ARG A N 1
ATOM 1698 C CA . ARG A 1 212 ? -6.441 -2.097 20.904 1.00 92.50 212 ARG A CA 1
ATOM 1699 C C . ARG A 1 212 ? -5.156 -2.857 20.585 1.00 92.50 212 ARG A C 1
ATOM 1701 O O . ARG A 1 212 ? -4.122 -2.219 20.426 1.00 92.50 212 ARG A O 1
ATOM 1708 N N . GLN A 1 213 ? -5.190 -4.189 20.540 1.00 92.62 213 GLN A N 1
ATOM 1709 C CA . GLN A 1 213 ? -3.997 -4.993 20.243 1.00 92.62 213 GLN A CA 1
ATOM 1710 C C . GLN A 1 213 ? -3.454 -4.668 18.852 1.00 92.62 213 GLN A C 1
ATOM 1712 O O . GLN A 1 213 ? -2.256 -4.433 18.708 1.00 92.62 213 GLN A O 1
ATOM 1717 N N . VAL A 1 214 ? -4.341 -4.566 17.862 1.00 89.12 214 VAL A N 1
ATOM 1718 C CA . VAL A 1 214 ? -3.965 -4.246 16.482 1.00 89.12 214 VAL A CA 1
ATOM 1719 C C . VAL A 1 214 ? -3.404 -2.828 16.368 1.00 89.12 214 VAL A C 1
ATOM 1721 O O . VAL A 1 214 ? -2.348 -2.635 15.767 1.00 89.12 214 VAL A O 1
ATOM 1724 N N . MET A 1 215 ? -4.051 -1.843 16.999 1.00 85.06 215 MET A N 1
ATOM 1725 C CA . MET A 1 215 ? -3.557 -0.462 17.027 1.00 85.06 215 MET A CA 1
ATOM 1726 C C . MET A 1 215 ? -2.206 -0.342 17.731 1.00 85.06 215 MET A C 1
ATOM 1728 O O . MET A 1 215 ? -1.369 0.428 17.284 1.00 85.06 215 MET A O 1
ATOM 1732 N N . VAL A 1 216 ? -1.964 -1.096 18.809 1.00 85.75 216 VAL A N 1
ATOM 1733 C CA . VAL A 1 216 ? -0.662 -1.102 19.496 1.00 85.75 216 VAL A CA 1
ATOM 1734 C C . VAL A 1 216 ? 0.411 -1.760 18.630 1.00 85.75 216 VAL A C 1
ATOM 1736 O O . VAL A 1 216 ? 1.510 -1.221 18.526 1.00 85.75 216 VAL A O 1
ATOM 1739 N N . ALA A 1 217 ? 0.098 -2.885 17.984 1.00 83.62 217 ALA A N 1
ATOM 1740 C CA . ALA A 1 217 ? 1.034 -3.587 17.109 1.00 83.62 217 ALA A CA 1
ATOM 1741 C C . ALA A 1 217 ? 1.443 -2.735 15.897 1.00 83.62 217 ALA A C 1
ATOM 1743 O O . ALA A 1 217 ? 2.609 -2.720 15.521 1.00 83.62 217 ALA A O 1
ATOM 1744 N N . LYS A 1 218 ? 0.499 -1.979 15.323 1.00 77.38 218 LYS A N 1
ATOM 1745 C CA . LYS A 1 218 ? 0.735 -1.084 14.179 1.00 77.38 218 LYS A CA 1
ATOM 1746 C C . LYS A 1 218 ? 0.945 0.381 14.580 1.00 77.38 218 LYS A C 1
ATOM 1748 O O . LYS A 1 218 ? 0.884 1.258 13.722 1.00 77.38 218 LYS A O 1
ATOM 1753 N N . ARG A 1 219 ? 1.183 0.661 15.867 1.00 79.38 219 ARG A N 1
ATOM 1754 C CA . ARG A 1 219 ? 1.124 2.017 16.435 1.00 79.38 219 ARG A CA 1
ATOM 1755 C C . ARG A 1 219 ? 1.990 3.009 15.677 1.00 79.38 219 ARG A C 1
ATOM 1757 O O . ARG A 1 219 ? 1.477 4.034 15.259 1.00 79.38 219 ARG A O 1
ATOM 1764 N N . ARG A 1 220 ? 3.268 2.677 15.486 1.00 77.06 220 ARG A N 1
ATOM 1765 C CA . ARG A 1 220 ? 4.230 3.562 14.824 1.00 77.06 220 ARG A CA 1
ATOM 1766 C C . ARG A 1 220 ? 3.798 3.885 13.392 1.00 77.06 220 ARG A C 1
ATOM 1768 O O . ARG A 1 220 ? 3.681 5.046 13.054 1.00 77.06 220 ARG A O 1
ATOM 1775 N N . LEU A 1 221 ? 3.432 2.872 12.604 1.00 77.25 221 LEU A N 1
ATOM 1776 C CA . LEU A 1 221 ? 2.951 3.066 11.231 1.00 77.25 221 LEU A CA 1
ATOM 1777 C C . LEU A 1 221 ? 1.690 3.948 11.165 1.00 77.25 221 LEU A C 1
ATOM 1779 O O . LEU A 1 221 ? 1.561 4.777 10.269 1.00 77.25 221 LEU A O 1
ATOM 1783 N N . ILE A 1 222 ? 0.757 3.774 12.108 1.00 74.25 222 ILE A N 1
ATOM 1784 C CA . ILE A 1 222 ? -0.473 4.576 12.177 1.00 74.25 222 ILE A CA 1
ATOM 1785 C C . ILE A 1 222 ? -0.170 6.014 12.623 1.00 74.25 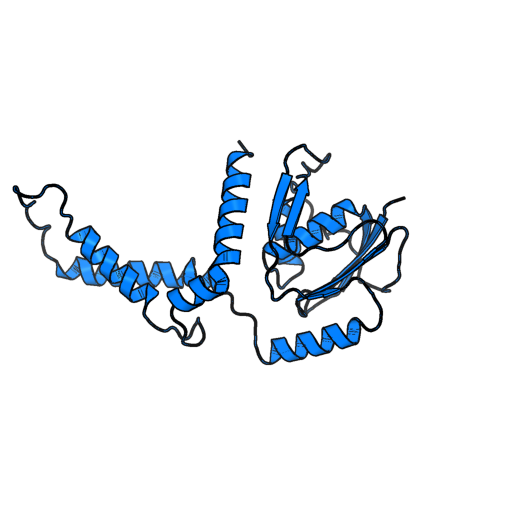222 ILE A C 1
ATOM 1787 O O . ILE A 1 222 ? -0.698 6.949 12.029 1.00 74.25 222 ILE A O 1
ATOM 1791 N N . GLU A 1 223 ? 0.654 6.195 13.659 1.00 78.88 223 GLU A N 1
ATOM 1792 C CA . GLU A 1 223 ? 1.055 7.512 14.171 1.00 78.88 223 GLU A CA 1
ATOM 1793 C C . GLU A 1 223 ? 1.825 8.299 13.104 1.00 78.88 223 GLU A C 1
ATOM 1795 O O . GLU A 1 223 ? 1.408 9.405 12.764 1.00 78.88 223 GLU A O 1
ATOM 1800 N N . ASP A 1 224 ? 2.853 7.692 12.507 1.00 80.19 224 ASP A N 1
ATOM 1801 C CA . ASP A 1 224 ? 3.674 8.298 11.456 1.00 80.19 224 ASP A CA 1
ATOM 1802 C C . ASP A 1 224 ? 2.810 8.638 10.225 1.00 80.19 224 ASP A C 1
ATOM 1804 O O . ASP A 1 224 ? 2.869 9.744 9.690 1.00 80.19 224 ASP A O 1
ATOM 1808 N N . GLY A 1 225 ? 1.917 7.727 9.815 1.00 77.06 225 GLY A N 1
ATOM 1809 C CA . GLY A 1 225 ? 1.002 7.961 8.696 1.00 77.06 225 GLY A CA 1
ATOM 1810 C C . GLY A 1 225 ? 0.012 9.108 8.941 1.00 77.06 225 GLY A C 1
ATOM 1811 O O . GLY A 1 225 ? -0.270 9.883 8.023 1.00 77.06 225 GLY A O 1
ATOM 1812 N N . LEU A 1 226 ? -0.514 9.244 10.163 1.00 78.81 226 LEU A N 1
ATOM 1813 C CA . LEU A 1 226 ? -1.395 10.355 10.540 1.00 78.81 226 LEU A CA 1
ATOM 1814 C C . LEU A 1 226 ? -0.634 11.681 10.617 1.00 78.81 226 LEU A C 1
ATOM 1816 O O . LEU A 1 226 ? -1.148 12.693 10.137 1.00 78.81 226 LEU A O 1
ATOM 1820 N N . GLU A 1 227 ? 0.574 11.685 11.187 1.00 81.19 227 GLU A N 1
ATOM 1821 C CA . GLU A 1 227 ? 1.427 12.873 11.248 1.00 81.19 227 GLU A CA 1
ATOM 1822 C C . GLU A 1 227 ? 1.787 13.357 9.840 1.00 81.19 227 GLU A C 1
ATOM 1824 O O . GLU A 1 227 ? 1.605 14.536 9.526 1.00 81.19 227 GLU A O 1
ATOM 1829 N N . ASP A 1 228 ? 2.205 12.449 8.956 1.00 81.94 228 ASP A N 1
ATOM 1830 C CA . ASP A 1 228 ? 2.554 12.804 7.585 1.00 81.94 228 ASP A CA 1
ATOM 1831 C C . ASP A 1 228 ? 1.353 13.394 6.824 1.00 81.94 228 ASP A C 1
ATOM 1833 O O . ASP A 1 228 ? 1.507 14.354 6.063 1.00 81.94 228 ASP A O 1
ATOM 1837 N N . ARG A 1 229 ? 0.145 12.844 7.027 1.00 78.50 229 ARG A N 1
ATOM 1838 C CA . ARG A 1 229 ? -1.094 13.368 6.425 1.00 78.50 229 ARG A CA 1
ATOM 1839 C C . ARG A 1 229 ? -1.447 14.745 6.972 1.00 78.50 229 ARG A C 1
ATOM 1841 O O . ARG A 1 229 ? -1.777 15.634 6.191 1.00 78.50 229 ARG A O 1
ATOM 1848 N N . ALA A 1 230 ? -1.332 14.944 8.283 1.00 81.31 230 ALA A N 1
ATOM 1849 C CA . ALA A 1 230 ? -1.573 16.2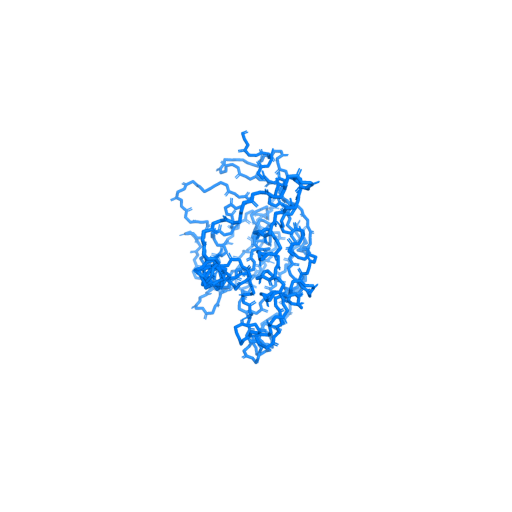40 8.906 1.00 81.31 230 ALA A CA 1
ATOM 1850 C C . ALA A 1 230 ? -0.599 17.310 8.384 1.00 81.31 230 ALA A C 1
ATOM 1852 O O . ALA A 1 230 ? -1.020 18.416 8.039 1.00 81.31 230 ALA A O 1
ATOM 1853 N N . LEU A 1 231 ? 0.688 16.969 8.254 1.00 78.94 231 LEU A N 1
ATOM 1854 C CA . LEU A 1 231 ? 1.706 17.852 7.681 1.00 78.94 231 LEU A CA 1
ATOM 1855 C C . LEU A 1 231 ? 1.408 18.187 6.221 1.00 78.94 231 LEU A C 1
ATOM 1857 O O . LEU A 1 231 ? 1.507 19.351 5.834 1.00 78.94 231 LEU A O 1
ATOM 1861 N N . GLN A 1 232 ? 1.014 17.198 5.422 1.00 76.75 232 GLN A N 1
ATOM 1862 C CA . GLN A 1 232 ? 0.642 17.417 4.029 1.00 76.75 232 GLN A CA 1
ATOM 1863 C C . GLN A 1 232 ? -0.533 18.395 3.915 1.00 76.75 232 GLN A C 1
ATOM 1865 O O . GLN A 1 232 ? -0.422 19.394 3.204 1.00 76.75 232 GLN A O 1
ATOM 1870 N N . TRP A 1 233 ? -1.625 18.152 4.647 1.00 79.69 233 TRP A N 1
ATOM 1871 C CA . TRP A 1 233 ? -2.803 19.025 4.630 1.00 79.69 233 TRP A CA 1
ATOM 1872 C C . TRP A 1 233 ? -2.498 20.445 5.105 1.00 79.69 233 TRP A C 1
ATOM 1874 O O . TRP A 1 233 ? -3.024 21.396 4.544 1.00 79.69 233 TRP A O 1
ATOM 1884 N N . SER A 1 234 ? -1.585 20.614 6.066 1.00 77.25 234 SER A N 1
ATOM 1885 C CA . SER A 1 234 ? -1.164 21.946 6.531 1.00 77.25 234 SER A CA 1
ATOM 1886 C C . SER A 1 234 ? -0.397 22.774 5.489 1.00 77.25 234 SER A C 1
ATOM 1888 O O . SER A 1 234 ? -0.170 23.963 5.697 1.00 77.25 234 SER A O 1
ATOM 1890 N N . ARG A 1 235 ? 0.047 22.145 4.393 1.00 71.12 235 ARG A N 1
ATOM 1891 C CA . ARG A 1 235 ? 0.864 22.761 3.336 1.00 71.12 235 ARG A CA 1
ATOM 1892 C C . ARG A 1 235 ? 0.133 22.896 2.001 1.00 71.12 235 ARG A C 1
ATOM 1894 O O . ARG A 1 235 ? 0.714 23.439 1.071 1.00 71.12 235 ARG A O 1
ATOM 1901 N N . THR A 1 236 ? -1.088 22.371 1.892 1.00 60.28 236 THR A N 1
ATOM 1902 C CA . THR A 1 236 ? -1.873 22.330 0.644 1.00 60.28 236 THR A CA 1
ATOM 1903 C C . THR A 1 236 ? -3.058 23.311 0.634 1.00 60.28 236 THR A C 1
ATOM 1905 O O . THR A 1 236 ? -4.028 23.084 -0.084 1.00 60.28 236 THR A O 1
ATOM 1908 N N . GLU A 1 237 ? -2.970 24.413 1.394 1.00 50.22 237 GLU A N 1
ATOM 1909 C CA . GLU A 1 237 ? -3.904 25.560 1.318 1.00 50.22 237 GLU A CA 1
ATOM 1910 C C . GLU A 1 237 ? -3.518 26.590 0.244 1.00 50.22 237 GLU A C 1
ATOM 1912 O O . GLU A 1 237 ? -2.319 26.950 0.160 1.00 50.22 237 GLU A O 1
#